Protein AF-A0A7X0BZR0-F1 (afdb_monomer_lite)

Secondary structure (DSSP, 8-state):
--HHHHHHHHHHHHHHHHHHHHHHHHTTTTS-------------------SSPPSEEEEE-TTS-EEEEESSS--HHHHHHHHHHTT--EEEEEE-TTEEEPS-SSEETT---SSHHHHHHSHHHHHEEE-SSEEEE-GGG--TTEEEEEEEEE-TTSSSSEEEEEEEEESPPPPP-EEE-GGG--

Organism: NCBI:txid1124761

Radius of gyration: 21.91 Å; chains: 1; bounding box: 50×59×58 Å

Foldseek 3Di:
DDPVVVVVVVVVVVVVVVVVVVVVVVVPVVDDDDDDDDPDPPPPDDPPDPDPDDQKDWDQDPVRKIKIFGNHPDDQVVVQVVCVVSPAREDEAEAEAQKDFDPDQAAFDVHDDDDPVVCCVDLFCVQWDDDQRIIMGRCVSADPQKYKYWYWYQDPPDSYRTDIGITIHHHGTHDGDIDGHPVNPD

Structure (mmCIF, N/CA/C/O backbone):
data_AF-A0A7X0BZR0-F1
#
_entry.id   AF-A0A7X0BZR0-F1
#
loop_
_atom_site.group_PDB
_atom_site.id
_atom_site.type_symbol
_atom_site.label_atom_id
_atom_site.label_alt_id
_atom_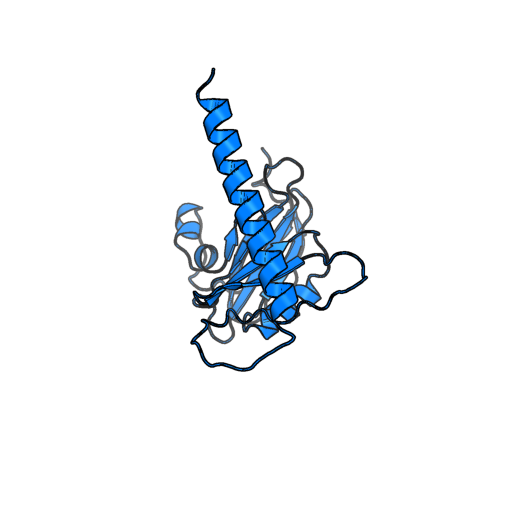site.label_comp_id
_atom_site.label_asym_id
_atom_site.label_entity_id
_atom_site.label_seq_id
_atom_site.pdbx_PDB_ins_code
_atom_site.Cartn_x
_atom_site.Cartn_y
_atom_site.Cartn_z
_atom_site.occupancy
_atom_site.B_iso_or_equiv
_atom_site.auth_seq_id
_atom_site.auth_comp_id
_atom_site.auth_asym_id
_atom_site.auth_atom_id
_atom_site.pdbx_PDB_model_num
ATOM 1 N N . MET A 1 1 ? 2.898 46.447 22.345 1.00 51.81 1 MET A N 1
ATOM 2 C CA . MET A 1 1 ? 2.583 45.016 22.548 1.00 51.81 1 MET A CA 1
ATOM 3 C C . MET A 1 1 ? 2.276 44.429 21.180 1.00 51.81 1 MET A C 1
ATOM 5 O O . MET A 1 1 ? 1.624 45.119 20.402 1.00 51.81 1 MET A O 1
ATOM 9 N N . ARG A 1 2 ? 2.859 43.277 20.823 1.00 62.50 2 ARG A N 1
ATOM 10 C CA . ARG A 1 2 ? 2.824 42.753 19.444 1.00 62.50 2 ARG A CA 1
ATOM 11 C C . ARG A 1 2 ? 1.598 41.861 19.249 1.00 62.50 2 ARG A C 1
ATOM 13 O O . ARG A 1 2 ? 1.273 41.060 20.115 1.00 62.50 2 ARG A O 1
ATOM 20 N N . PHE A 1 3 ? 0.946 42.003 18.100 1.00 62.97 3 PHE A N 1
ATOM 21 C CA . PHE A 1 3 ? -0.283 41.299 17.706 1.00 62.97 3 PHE A CA 1
ATOM 22 C C . PHE A 1 3 ? -0.192 39.764 17.859 1.00 62.97 3 PHE A C 1
ATOM 24 O O . PHE A 1 3 ? -1.168 39.091 18.177 1.00 62.97 3 PHE A O 1
ATOM 31 N N . GLU A 1 4 ? 1.015 39.216 17.719 1.00 65.06 4 GLU A N 1
ATOM 32 C CA . GLU A 1 4 ? 1.320 37.789 17.860 1.00 65.06 4 GLU A CA 1
ATOM 33 C C . GLU A 1 4 ? 1.113 37.259 19.290 1.00 65.06 4 GLU A C 1
ATOM 35 O O . GLU A 1 4 ? 0.695 36.117 19.472 1.00 65.06 4 GLU A O 1
ATOM 40 N N . GLU A 1 5 ? 1.338 38.085 20.318 1.00 60.91 5 GLU A N 1
ATOM 41 C CA . GLU A 1 5 ? 1.161 37.672 21.717 1.00 60.91 5 GLU A CA 1
ATOM 42 C C . GLU A 1 5 ? -0.323 37.542 22.088 1.00 60.91 5 GLU A C 1
ATOM 44 O O . GLU A 1 5 ? -0.685 36.662 22.870 1.00 60.91 5 GLU A O 1
ATOM 49 N N . GLN A 1 6 ? -1.195 38.357 21.481 1.00 63.97 6 GLN A N 1
ATOM 50 C CA . GLN A 1 6 ? -2.646 38.263 21.678 1.00 63.97 6 GLN A CA 1
ATOM 51 C C . GLN A 1 6 ? -3.222 37.000 21.032 1.00 63.97 6 GLN A C 1
ATOM 53 O O . GLN A 1 6 ? -4.012 36.305 21.665 1.00 63.97 6 GLN A O 1
ATOM 58 N N . LEU A 1 7 ? -2.759 36.639 19.830 1.00 70.44 7 LEU A N 1
ATOM 59 C CA . LEU A 1 7 ? -3.172 35.400 19.160 1.00 70.44 7 LEU A CA 1
ATOM 60 C C . LEU A 1 7 ? -2.750 34.151 19.946 1.00 70.44 7 LEU A C 1
ATOM 62 O O . LEU A 1 7 ? -3.516 33.195 20.067 1.00 70.44 7 LEU A O 1
ATOM 66 N N . LEU A 1 8 ? -1.545 34.167 20.522 1.00 66.31 8 LEU A N 1
ATOM 67 C CA . LEU A 1 8 ? -1.054 33.064 21.350 1.00 66.31 8 LEU A CA 1
ATOM 68 C C . LEU A 1 8 ? -1.808 32.946 22.680 1.00 66.31 8 LEU A C 1
ATOM 70 O O . LEU A 1 8 ? -2.010 31.829 23.168 1.00 66.31 8 LEU A O 1
ATOM 74 N N . MET A 1 9 ? -2.231 34.068 23.270 1.00 71.50 9 MET A N 1
ATOM 75 C CA . MET A 1 9 ? -3.059 34.059 24.476 1.00 71.50 9 MET A CA 1
ATOM 76 C C . MET A 1 9 ? -4.480 33.565 24.196 1.00 71.50 9 MET A C 1
ATOM 78 O O . MET A 1 9 ? -4.970 32.732 24.960 1.00 71.50 9 MET A O 1
ATOM 82 N N . ASP A 1 10 ? -5.108 33.978 23.095 1.00 67.38 10 ASP A N 1
ATOM 83 C CA . ASP A 1 10 ? -6.440 33.483 22.720 1.00 67.38 10 ASP A CA 1
ATOM 84 C C . ASP A 1 10 ? -6.419 31.979 22.424 1.00 67.38 10 ASP A C 1
ATOM 86 O O . ASP A 1 10 ? -7.247 31.233 22.951 1.00 67.38 10 ASP A O 1
ATOM 90 N N . LEU A 1 11 ? -5.403 31.494 21.699 1.00 69.38 11 LEU A N 1
ATOM 91 C CA . LEU A 1 11 ? -5.258 30.066 21.406 1.00 69.38 11 LEU A CA 1
ATOM 92 C C . LEU A 1 11 ? -5.048 29.231 22.681 1.00 69.38 11 LEU A C 1
ATOM 94 O O . LEU A 1 11 ? -5.647 28.164 22.840 1.00 69.38 11 LEU A O 1
ATOM 98 N N . LYS A 1 12 ? -4.219 29.710 23.621 1.00 68.88 12 LYS A N 1
ATOM 99 C CA . LYS A 1 12 ? -4.011 29.023 24.907 1.00 68.88 12 LYS A CA 1
ATOM 100 C C . LYS A 1 12 ? -5.285 28.979 25.734 1.00 68.88 12 LYS A C 1
ATOM 102 O O . LYS A 1 12 ? -5.581 27.926 26.296 1.00 68.88 12 LYS A O 1
ATOM 107 N N . THR A 1 13 ? -6.021 30.087 25.787 1.00 72.12 13 THR A N 1
ATOM 108 C CA . THR A 1 13 ? -7.288 30.187 26.523 1.00 72.12 13 THR A CA 1
ATOM 109 C C . THR A 1 13 ? -8.339 29.242 25.944 1.00 72.12 13 THR A C 1
ATOM 111 O O . THR A 1 13 ? -9.054 28.568 26.690 1.00 72.12 13 THR A O 1
ATOM 114 N N . GLU A 1 14 ? -8.389 29.101 24.618 1.00 61.25 14 GLU A N 1
ATOM 115 C CA . GLU A 1 14 ? -9.295 28.154 23.973 1.00 61.25 14 GLU A CA 1
ATOM 116 C C . GLU A 1 14 ? -8.909 26.694 24.279 1.00 61.25 14 GLU A C 1
ATOM 118 O O . GLU A 1 14 ? -9.771 25.856 24.567 1.00 61.25 14 GLU A O 1
ATOM 123 N N . MET A 1 15 ? -7.609 26.378 24.295 1.00 66.69 15 MET A N 1
ATOM 124 C CA . MET A 1 15 ? -7.117 25.036 24.623 1.00 66.69 15 MET A CA 1
ATOM 125 C C . MET A 1 15 ? -7.340 24.652 26.092 1.00 66.69 15 MET A C 1
ATOM 127 O O . MET A 1 15 ? -7.743 23.516 26.367 1.00 66.69 15 MET A O 1
ATOM 131 N N . THR A 1 16 ? -7.133 25.565 27.047 1.00 68.94 16 THR A N 1
ATOM 132 C CA . THR A 1 16 ? -7.430 25.305 28.466 1.00 68.94 16 THR A CA 1
ATOM 133 C C . THR A 1 16 ? -8.926 25.129 28.701 1.00 68.94 16 THR A C 1
ATOM 135 O O . THR A 1 16 ? -9.311 24.180 29.387 1.00 68.94 16 THR A O 1
ATOM 138 N N . ALA A 1 17 ? -9.780 25.930 28.056 1.00 63.38 17 ALA A N 1
ATOM 139 C CA . ALA A 1 17 ? -11.232 25.761 28.128 1.00 63.38 17 ALA A CA 1
ATOM 140 C C . ALA A 1 17 ? -11.694 24.398 27.573 1.00 63.38 17 ALA A C 1
ATOM 142 O O . ALA A 1 17 ? -12.528 23.723 28.187 1.00 63.38 17 ALA A O 1
ATOM 143 N N . ARG A 1 18 ? -11.121 23.939 26.448 1.00 61.72 18 ARG A N 1
ATOM 144 C CA . ARG A 1 18 ? -11.402 22.604 25.882 1.00 61.72 18 ARG A CA 1
ATOM 145 C C . ARG A 1 18 ? -10.955 21.475 26.820 1.00 61.72 18 ARG A C 1
ATOM 147 O O . ARG A 1 18 ? -11.709 20.523 27.033 1.00 61.72 18 ARG A O 1
ATOM 154 N N . ASN A 1 19 ? -9.774 21.594 27.430 1.00 64.75 19 ASN A N 1
ATOM 155 C CA . ASN A 1 19 ? -9.235 20.588 28.352 1.00 64.75 19 ASN A CA 1
ATOM 156 C C . ASN A 1 19 ? -10.047 20.497 29.660 1.00 64.75 19 ASN A C 1
ATOM 158 O O . ASN A 1 19 ? -10.340 19.408 30.158 1.00 64.75 19 ASN A O 1
ATOM 162 N N . GLU A 1 20 ? -10.493 21.634 30.196 1.00 57.75 20 GLU A N 1
ATOM 163 C CA . GLU A 1 20 ? -11.381 21.656 31.360 1.00 57.75 20 GLU A CA 1
ATOM 164 C C . GLU A 1 20 ? -12.767 21.080 31.067 1.00 57.75 20 GLU A C 1
ATOM 166 O O . GLU A 1 20 ? -13.340 20.399 31.926 1.00 57.75 20 GLU A O 1
ATOM 171 N N . ARG A 1 21 ? -13.309 21.320 29.864 1.00 56.75 21 ARG A N 1
ATOM 172 C CA . ARG A 1 21 ? -14.584 20.734 29.428 1.00 56.75 21 ARG A CA 1
ATOM 173 C C . ARG A 1 21 ? -14.475 19.211 29.333 1.00 56.75 21 ARG A C 1
ATOM 175 O O . ARG A 1 21 ? -15.354 18.524 29.843 1.00 56.75 21 ARG A O 1
ATOM 182 N N . SER A 1 22 ? -13.364 18.696 28.801 1.00 56.06 22 SER A N 1
ATOM 183 C CA . SER A 1 22 ? -13.059 17.257 28.755 1.00 56.06 22 SER A CA 1
ATOM 184 C C . SER A 1 22 ? -13.001 16.623 30.157 1.00 56.06 22 SER A C 1
ATOM 186 O O . SER A 1 22 ? -13.700 15.644 30.432 1.00 56.06 22 SER A O 1
ATOM 188 N N . ARG A 1 23 ? -12.280 17.239 31.110 1.00 56.09 23 ARG A N 1
ATOM 189 C CA . ARG A 1 23 ? -12.210 16.740 32.502 1.00 56.09 23 ARG A CA 1
ATOM 190 C C . ARG A 1 23 ? -13.546 16.788 33.242 1.00 56.09 23 ARG A C 1
ATOM 192 O O . ARG A 1 23 ? -13.821 15.912 34.060 1.00 56.09 23 ARG A O 1
ATOM 199 N N . ARG A 1 24 ? -14.378 17.805 32.987 1.00 51.66 24 ARG A N 1
ATOM 200 C CA . ARG A 1 24 ? -15.712 17.924 33.605 1.00 51.66 24 ARG A CA 1
ATOM 201 C C . ARG A 1 24 ? -16.694 16.873 33.088 1.00 51.66 24 ARG A C 1
ATOM 203 O O . ARG A 1 24 ? -17.535 16.431 33.866 1.00 51.66 24 ARG A O 1
ATOM 210 N N . VAL A 1 25 ? -16.576 16.457 31.826 1.00 54.84 25 VAL A N 1
ATOM 211 C CA . VAL A 1 25 ? -17.415 15.400 31.238 1.00 54.84 25 VAL A CA 1
ATOM 212 C C . VAL A 1 25 ? -17.041 14.029 31.811 1.00 54.84 25 VAL A C 1
ATOM 214 O O . VAL A 1 25 ? -17.928 13.312 32.264 1.00 54.84 25 VAL A O 1
ATOM 217 N N . GLY A 1 26 ? -15.747 13.707 31.939 1.00 48.41 26 GLY A N 1
ATOM 218 C CA . GLY A 1 26 ? -15.304 12.420 32.503 1.00 48.41 26 GLY A CA 1
ATOM 219 C C . GLY A 1 26 ? -15.713 12.182 33.964 1.00 48.41 26 GLY A C 1
ATOM 220 O O . GLY A 1 26 ? -15.915 11.047 34.379 1.00 48.41 26 GLY A O 1
ATOM 221 N N . ARG A 1 27 ? -15.899 13.251 34.751 1.00 49.44 27 ARG A N 1
ATOM 222 C CA . ARG A 1 27 ? -16.227 13.160 36.185 1.00 49.44 27 ARG A CA 1
ATOM 223 C C . ARG A 1 27 ? -17.734 13.155 36.485 1.00 49.44 27 ARG A C 1
ATOM 225 O O . ARG A 1 27 ? -18.118 12.906 37.623 1.00 49.44 27 ARG A O 1
ATOM 232 N N . ARG A 1 28 ? -18.584 13.443 35.490 1.00 47.34 28 ARG A N 1
ATOM 233 C CA . ARG A 1 28 ? -20.053 13.526 35.635 1.00 47.34 28 ARG A CA 1
ATOM 234 C C . ARG A 1 28 ? -20.810 12.320 35.076 1.00 47.34 28 ARG A C 1
ATOM 236 O O . ARG A 1 28 ? -21.995 12.192 35.347 1.00 47.34 28 ARG A O 1
ATOM 243 N N . LEU A 1 29 ? -20.138 11.411 34.369 1.00 49.44 29 LEU A N 1
ATOM 244 C CA . LEU A 1 29 ? -20.765 10.218 33.783 1.00 49.44 29 LEU A CA 1
ATOM 245 C C . LEU A 1 29 ? -21.038 9.077 34.787 1.00 49.44 29 LEU A C 1
ATOM 247 O O . LEU A 1 29 ? -21.536 8.032 34.388 1.00 49.44 29 LEU A O 1
ATOM 251 N N . LEU A 1 30 ? -20.770 9.272 36.085 1.00 52.94 30 LEU A N 1
ATOM 252 C CA . LEU A 1 30 ? -21.109 8.303 37.141 1.00 52.94 30 LEU A CA 1
ATOM 253 C C . LEU A 1 30 ? -22.441 8.592 37.856 1.00 52.94 30 LEU A C 1
ATOM 255 O O . LEU A 1 30 ? -22.786 7.882 38.796 1.00 52.94 30 LEU A O 1
ATOM 259 N N . ALA A 1 31 ? -23.211 9.598 37.432 1.00 48.94 31 ALA A N 1
ATOM 260 C CA . ALA A 1 31 ? -24.516 9.872 38.026 1.00 48.94 31 ALA A CA 1
ATOM 261 C C . ALA A 1 31 ? -25.527 10.394 36.995 1.00 48.94 31 ALA A C 1
ATOM 263 O O . ALA A 1 31 ? -25.404 11.515 36.511 1.00 48.94 31 ALA A O 1
ATOM 264 N N . GLY A 1 32 ? -26.575 9.604 36.749 1.00 40.88 32 GLY A N 1
ATOM 265 C CA . GLY A 1 32 ? -27.864 10.105 36.266 1.00 40.88 32 GLY A CA 1
ATOM 266 C C . GLY A 1 32 ? -28.150 9.883 34.782 1.00 40.88 32 GLY A C 1
ATOM 267 O O . GLY A 1 32 ? -27.573 10.522 33.910 1.00 40.88 32 GLY A O 1
ATOM 268 N N . ALA A 1 33 ? -29.117 9.007 34.516 1.00 54.69 33 ALA A N 1
ATOM 269 C CA . ALA A 1 33 ? -29.782 8.861 33.229 1.00 54.69 33 ALA A CA 1
ATOM 270 C C . ALA A 1 33 ? -30.523 10.150 32.822 1.00 54.69 33 ALA A C 1
ATOM 272 O O . ALA A 1 33 ? -31.269 10.693 33.632 1.00 54.69 33 ALA A O 1
ATOM 273 N N . ALA A 1 34 ? -30.381 10.586 31.565 1.00 42.22 34 ALA A N 1
ATOM 274 C CA . ALA A 1 34 ? -31.401 11.340 30.829 1.00 42.22 34 ALA A CA 1
ATOM 275 C C . ALA A 1 34 ? -31.043 11.426 29.335 1.00 42.22 34 ALA A C 1
ATOM 277 O O . ALA A 1 34 ? -29.905 11.678 28.950 1.00 42.22 34 ALA A O 1
ATOM 278 N N . VAL A 1 35 ? -32.059 11.198 28.512 1.00 56.50 35 VAL A N 1
ATOM 279 C CA . VAL A 1 35 ? -32.067 11.144 27.050 1.00 56.50 35 VAL A CA 1
ATOM 280 C C . VAL A 1 35 ? -31.638 12.478 26.428 1.00 56.50 35 VAL A C 1
ATOM 282 O O . VAL A 1 35 ? -32.271 13.502 26.666 1.00 56.50 35 VAL A O 1
ATOM 285 N N . ALA A 1 36 ? -30.619 12.454 25.567 1.00 43.25 36 ALA A N 1
ATOM 286 C CA . ALA A 1 36 ? -30.398 13.458 24.528 1.00 43.25 36 ALA A CA 1
ATOM 287 C C . ALA A 1 36 ? -29.558 12.831 23.408 1.00 43.25 36 ALA A C 1
ATOM 289 O O . ALA A 1 36 ? -28.509 12.246 23.674 1.00 43.25 36 ALA A O 1
ATOM 290 N N . GLY A 1 37 ? -30.053 12.920 22.171 1.00 49.84 37 GLY A N 1
ATOM 291 C CA . GLY A 1 37 ? -29.417 12.361 20.982 1.00 49.84 37 GLY A CA 1
ATOM 292 C C . GLY A 1 37 ? -27.965 12.809 20.862 1.00 49.84 37 GLY A C 1
ATOM 293 O O . GLY A 1 37 ? -27.674 13.979 20.626 1.00 49.84 37 GLY A O 1
ATOM 294 N N . LEU A 1 38 ? -27.059 11.857 21.033 1.00 40.91 38 LEU A N 1
ATOM 295 C CA . LEU A 1 38 ? -25.646 12.015 20.757 1.00 40.91 38 LEU A CA 1
ATOM 296 C C . LEU A 1 38 ? -25.374 11.186 19.513 1.00 40.91 38 LEU A C 1
ATOM 298 O O . LEU A 1 38 ? -25.596 9.976 19.514 1.00 40.91 38 LEU A O 1
ATOM 302 N N . ALA A 1 39 ? -24.921 11.851 18.450 1.00 51.16 39 ALA A N 1
ATOM 303 C CA . ALA A 1 39 ? -24.239 11.186 17.356 1.00 51.16 39 ALA A CA 1
ATOM 304 C C . ALA A 1 39 ? -23.087 10.391 17.978 1.00 51.16 39 ALA A C 1
ATOM 306 O O . ALA A 1 39 ? -22.073 10.954 18.398 1.00 51.16 39 ALA A O 1
ATOM 307 N N . ALA A 1 40 ? -23.306 9.090 18.135 1.00 43.12 40 ALA A N 1
ATOM 308 C CA . ALA A 1 40 ? -22.305 8.179 18.627 1.00 43.12 40 ALA A CA 1
ATOM 309 C C . ALA A 1 40 ? -21.256 8.065 17.524 1.00 43.12 40 ALA A C 1
ATOM 311 O O . ALA A 1 40 ? -21.445 7.358 16.538 1.00 43.12 40 ALA A O 1
ATOM 312 N N . VAL A 1 41 ? -20.144 8.781 17.678 1.00 51.69 41 VAL A N 1
ATOM 313 C CA . VAL A 1 41 ? -18.892 8.301 17.105 1.00 51.69 41 VAL A CA 1
ATOM 314 C C . VAL A 1 41 ? -18.666 6.977 17.817 1.00 51.69 41 VAL A C 1
ATOM 316 O O . VAL A 1 41 ? -18.390 6.965 19.018 1.00 51.69 41 VAL A O 1
ATOM 319 N N . ALA A 1 42 ? -18.915 5.866 17.129 1.00 41.03 42 ALA A N 1
ATOM 320 C CA . ALA A 1 42 ? -18.589 4.552 17.646 1.00 41.03 42 ALA A CA 1
ATOM 321 C C . ALA A 1 42 ? -17.061 4.484 17.741 1.00 41.03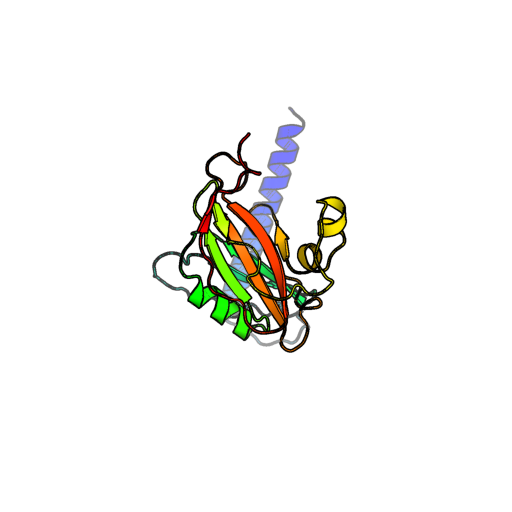 42 ALA A C 1
ATOM 323 O O . ALA A 1 42 ? -16.376 4.091 16.804 1.00 41.03 42 ALA A O 1
ATOM 324 N N . ALA A 1 43 ? -16.516 4.955 18.861 1.00 48.69 43 ALA A N 1
ATOM 325 C CA . ALA A 1 43 ? -15.148 4.684 19.246 1.00 48.69 43 ALA A CA 1
ATOM 326 C C . ALA A 1 43 ? -15.106 3.196 19.591 1.00 48.69 43 ALA A C 1
ATOM 328 O O . ALA A 1 43 ? -15.404 2.798 20.718 1.00 48.69 43 ALA A O 1
ATOM 329 N N . VAL A 1 44 ? -14.835 2.366 18.584 1.00 59.06 44 VAL A N 1
ATOM 330 C CA . VAL A 1 44 ? -14.532 0.955 18.804 1.00 59.06 44 VAL A CA 1
ATOM 331 C C . VAL A 1 44 ? -13.352 0.921 19.768 1.00 59.06 44 VAL A C 1
ATOM 333 O O . VAL A 1 44 ? -12.357 1.623 19.577 1.00 59.06 44 VAL A O 1
ATOM 336 N N . ALA A 1 45 ? -13.537 0.196 20.869 1.00 47.81 45 ALA A N 1
ATOM 337 C CA . ALA A 1 45 ? -12.616 0.140 21.987 1.00 47.81 45 ALA A CA 1
ATOM 338 C C . ALA A 1 45 ? -11.195 -0.164 21.496 1.00 47.81 45 ALA A C 1
ATOM 340 O O . ALA A 1 45 ? -10.910 -1.282 21.079 1.00 47.81 45 ALA A O 1
ATOM 341 N N . MET A 1 46 ? -10.293 0.818 21.572 1.00 47.31 46 MET A N 1
ATOM 342 C CA . MET A 1 46 ? -8.867 0.522 21.525 1.00 47.31 46 MET A CA 1
ATOM 343 C C . MET A 1 46 ? -8.538 -0.175 22.844 1.00 47.31 46 MET A C 1
ATOM 345 O O . MET A 1 46 ? -8.709 0.444 23.903 1.00 47.31 46 MET A O 1
ATOM 349 N N . PRO A 1 47 ? -8.105 -1.446 22.838 1.00 45.25 47 PRO A N 1
ATOM 350 C CA . PRO A 1 47 ? -7.619 -2.044 24.060 1.00 45.25 47 PRO A CA 1
ATOM 351 C C . PRO A 1 47 ? -6.396 -1.222 24.476 1.00 45.25 47 PRO A C 1
ATOM 353 O O . PRO A 1 47 ? -5.534 -0.903 23.656 1.00 45.25 47 PRO A O 1
ATOM 356 N N . LEU A 1 48 ? -6.335 -0.834 25.747 1.00 48.66 48 LEU A N 1
ATOM 357 C CA . LEU A 1 48 ? -5.126 -0.281 26.350 1.00 48.66 48 LEU A CA 1
ATOM 358 C C . LEU A 1 48 ? -4.087 -1.413 26.403 1.00 48.66 48 LEU A C 1
ATOM 360 O O . LEU A 1 48 ? -3.902 -2.049 27.437 1.00 48.66 48 LEU A O 1
ATOM 364 N N . LEU A 1 49 ? -3.464 -1.726 25.263 1.00 52.22 49 LEU A N 1
ATOM 365 C CA . LEU A 1 49 ? -2.371 -2.684 25.189 1.00 52.22 49 LEU A CA 1
ATOM 366 C C . LEU A 1 49 ? -1.130 -2.032 25.796 1.00 52.22 49 LEU A C 1
ATOM 368 O O . LEU A 1 49 ? -0.477 -1.197 25.176 1.00 52.22 49 LEU A O 1
ATOM 372 N N . THR A 1 50 ? -0.760 -2.471 26.996 1.00 53.47 50 THR A N 1
ATOM 373 C CA . THR A 1 50 ? 0.592 -2.323 27.555 1.00 53.47 50 THR A CA 1
ATOM 374 C C . THR A 1 50 ? 1.567 -3.271 26.840 1.00 53.47 50 THR A C 1
ATOM 376 O O . THR A 1 50 ? 2.223 -4.099 27.470 1.00 53.47 50 THR A O 1
ATOM 379 N N . GLY A 1 51 ? 1.598 -3.206 25.509 1.00 58.53 51 GLY A N 1
ATOM 380 C CA . GLY A 1 51 ? 2.478 -3.971 24.629 1.00 58.53 51 GLY A CA 1
ATOM 381 C C . GLY A 1 51 ? 3.379 -3.041 23.809 1.00 58.53 51 GLY A C 1
ATOM 382 O O . GLY A 1 51 ? 3.203 -1.822 23.864 1.00 58.53 51 GLY A O 1
ATOM 383 N N . PRO A 1 52 ? 4.357 -3.588 23.063 1.00 68.44 52 PRO A N 1
ATOM 384 C CA . PRO A 1 52 ? 5.126 -2.800 22.106 1.00 68.44 52 PRO A CA 1
ATOM 385 C C . PRO A 1 52 ? 4.183 -2.090 21.127 1.00 68.44 52 PRO A C 1
ATOM 387 O O . PRO A 1 52 ? 3.129 -2.624 20.774 1.00 68.44 52 PRO A O 1
ATOM 390 N N . GLU A 1 53 ? 4.556 -0.882 20.707 1.00 80.94 53 GLU A N 1
ATOM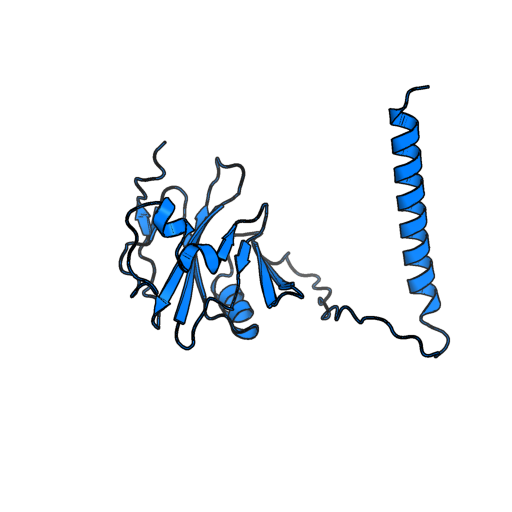 391 C CA . GLU A 1 53 ? 3.721 -0.070 19.823 1.00 80.94 53 GLU A CA 1
ATOM 392 C C . GLU A 1 53 ? 3.445 -0.830 18.505 1.00 80.94 53 GLU A C 1
ATOM 394 O O . GLU A 1 53 ? 4.360 -1.461 17.955 1.00 80.94 53 GLU A O 1
ATOM 399 N N . PRO A 1 54 ? 2.191 -0.847 18.010 1.00 88.19 54 PRO A N 1
ATOM 400 C CA . PRO A 1 54 ? 1.856 -1.587 16.798 1.00 88.19 54 PRO A CA 1
ATOM 401 C C . PRO A 1 54 ? 2.578 -1.002 15.578 1.00 88.19 54 PRO A C 1
ATOM 403 O O . PRO A 1 54 ? 2.780 0.208 15.490 1.00 88.19 54 PRO A O 1
ATOM 406 N N . ALA A 1 55 ? 2.941 -1.858 14.618 1.00 92.31 55 ALA A N 1
ATOM 407 C CA . ALA A 1 55 ? 3.646 -1.454 13.397 1.00 92.31 55 ALA A CA 1
ATOM 408 C C . ALA A 1 55 ? 2.784 -0.599 12.452 1.00 92.31 55 ALA A C 1
ATOM 410 O O . ALA A 1 55 ? 3.313 0.101 11.588 1.00 92.31 55 ALA A O 1
ATOM 411 N N . TYR A 1 56 ? 1.465 -0.625 12.631 1.00 93.44 56 TYR A N 1
ATOM 412 C CA . TYR A 1 56 ? 0.507 0.142 11.852 1.00 93.44 56 TYR A CA 1
ATOM 413 C C . TYR A 1 56 ? -0.766 0.423 12.664 1.00 93.44 56 TYR A C 1
ATOM 415 O O . TYR A 1 56 ? -0.950 -0.100 13.764 1.00 93.44 56 TYR A O 1
ATOM 423 N N . ALA A 1 57 ? -1.654 1.248 12.115 1.00 94.12 57 ALA A N 1
ATOM 424 C CA . ALA A 1 57 ? -3.020 1.426 12.594 1.00 94.12 57 ALA A CA 1
ATOM 425 C C . ALA A 1 57 ? -3.990 1.479 11.408 1.00 94.12 57 ALA A C 1
ATOM 427 O O . ALA A 1 57 ? -3.714 2.162 10.423 1.00 94.12 57 ALA A O 1
ATOM 428 N N . VAL A 1 58 ? -5.126 0.789 11.519 1.00 95.31 58 VAL A N 1
ATOM 429 C CA . VAL A 1 58 ? -6.213 0.795 10.528 1.00 95.31 58 VAL A CA 1
ATOM 430 C C . VAL A 1 58 ? -7.403 1.544 11.118 1.00 95.31 58 VAL A C 1
ATOM 432 O O . VAL A 1 58 ? -7.734 1.371 12.289 1.00 95.31 58 VAL A O 1
ATOM 435 N N . SER A 1 59 ? -8.018 2.436 10.345 1.00 94.75 59 SER A N 1
ATOM 436 C CA . SER A 1 59 ? -9.175 3.229 10.773 1.00 94.75 59 SER A CA 1
ATOM 437 C C . SER A 1 59 ? -10.181 3.366 9.638 1.00 94.75 59 SER A C 1
ATOM 439 O O . SER A 1 59 ? -9.842 3.871 8.569 1.00 94.75 59 SER A O 1
ATOM 441 N N . GLU A 1 60 ? -11.431 2.978 9.873 1.00 95.44 60 GLU A N 1
ATOM 442 C CA . GLU A 1 60 ? -12.528 3.254 8.945 1.00 95.44 60 GLU A CA 1
ATOM 443 C C . GLU A 1 60 ? -13.001 4.706 9.076 1.00 95.44 60 GLU A C 1
ATOM 445 O O . GLU A 1 60 ? -13.234 5.223 10.171 1.00 95.44 60 GLU A O 1
ATOM 450 N N . ASN A 1 61 ? -13.164 5.376 7.940 1.00 94.69 61 ASN A N 1
ATOM 451 C CA . ASN A 1 61 ? -13.676 6.735 7.866 1.00 94.69 61 ASN A CA 1
ATOM 452 C C . ASN A 1 61 ? -15.183 6.718 7.569 1.00 94.69 61 ASN A C 1
ATOM 454 O O . ASN A 1 61 ? -15.689 5.859 6.852 1.00 94.69 61 ASN A O 1
ATOM 458 N N . ALA A 1 62 ? -15.904 7.754 8.006 1.00 94.38 62 ALA A N 1
ATOM 459 C CA . ALA A 1 62 ? -17.354 7.876 7.793 1.00 94.38 62 ALA A CA 1
ATOM 460 C C . ALA A 1 62 ? -17.793 7.896 6.310 1.00 94.38 62 ALA A C 1
ATOM 462 O O . ALA A 1 62 ? -18.962 7.682 6.006 1.00 94.38 62 ALA A O 1
ATOM 463 N N . ASN A 1 63 ? -16.873 8.167 5.381 1.00 92.81 63 ASN A N 1
ATOM 464 C CA . ASN A 1 63 ? -17.121 8.140 3.937 1.00 92.81 63 ASN A CA 1
ATOM 465 C C . ASN A 1 63 ? -16.899 6.749 3.299 1.00 92.81 63 ASN A C 1
ATOM 467 O O . ASN A 1 63 ? -16.934 6.646 2.073 1.00 92.81 63 ASN A O 1
ATOM 471 N N . GLY A 1 64 ? -16.635 5.714 4.105 1.00 94.19 64 GLY A N 1
ATOM 472 C CA . GLY A 1 64 ? -16.384 4.341 3.660 1.00 94.19 64 GLY A CA 1
ATOM 473 C C . GLY A 1 64 ? -14.958 4.070 3.173 1.00 94.19 64 GLY A C 1
ATOM 474 O O . GLY A 1 64 ? -14.693 2.983 2.676 1.00 94.19 64 GLY A O 1
ATOM 475 N N . THR A 1 65 ? -14.041 5.037 3.282 1.00 97.00 65 THR A N 1
ATOM 476 C CA . THR A 1 65 ? -12.609 4.807 3.016 1.00 97.00 65 THR A CA 1
ATOM 477 C C . THR A 1 65 ? -11.899 4.301 4.266 1.00 97.00 65 THR A C 1
ATOM 479 O O . THR A 1 65 ? -12.357 4.541 5.381 1.00 97.00 65 THR A O 1
ATOM 482 N N . ILE A 1 66 ? -10.752 3.658 4.092 1.00 97.62 66 ILE A N 1
ATOM 483 C CA . ILE A 1 66 ? -9.934 3.127 5.181 1.00 97.62 66 ILE A CA 1
ATOM 484 C C . ILE A 1 66 ? -8.615 3.889 5.199 1.00 97.62 66 ILE A C 1
ATOM 486 O O . ILE A 1 66 ? -7.903 3.932 4.198 1.00 97.62 66 ILE A O 1
ATOM 490 N N . THR A 1 67 ? -8.280 4.494 6.330 1.00 96.62 67 THR A N 1
ATOM 491 C CA . THR A 1 67 ? -6.961 5.084 6.561 1.00 96.62 67 THR A CA 1
ATOM 492 C C . THR A 1 67 ? -6.059 4.040 7.198 1.00 96.62 67 THR A C 1
ATOM 494 O O . THR A 1 67 ? -6.417 3.457 8.220 1.00 96.62 67 THR A O 1
ATOM 497 N N . VAL A 1 68 ? -4.869 3.855 6.635 1.00 95.69 68 VAL A N 1
ATOM 498 C CA . VAL A 1 68 ? -3.818 3.029 7.227 1.00 95.69 68 VAL A CA 1
ATOM 499 C C . VAL A 1 68 ? -2.603 3.900 7.516 1.00 95.69 68 VAL A C 1
ATOM 501 O O . VAL A 1 68 ? -2.023 4.507 6.616 1.00 95.69 68 VAL A O 1
ATOM 504 N N . GLU A 1 69 ? -2.217 3.986 8.783 1.00 94.00 69 GLU A N 1
ATOM 505 C CA . GLU A 1 69 ? -0.981 4.631 9.222 1.00 94.00 69 GLU A CA 1
ATOM 506 C C . GLU A 1 69 ? 0.100 3.566 9.388 1.00 94.00 69 GLU A C 1
ATOM 508 O O . GLU A 1 69 ? -0.036 2.681 10.228 1.00 94.00 69 GLU A O 1
ATOM 513 N N . LEU A 1 70 ? 1.173 3.650 8.600 1.00 90.62 70 LEU A N 1
ATOM 514 C CA . LEU A 1 70 ? 2.292 2.713 8.667 1.00 90.62 70 LEU A CA 1
ATOM 515 C C . LEU A 1 70 ? 3.426 3.327 9.494 1.00 90.62 70 LEU A C 1
ATOM 517 O O . LEU A 1 70 ? 4.011 4.343 9.111 1.00 90.62 70 LEU A O 1
ATOM 521 N N . LYS A 1 71 ? 3.740 2.714 10.637 1.00 89.88 71 LYS A N 1
ATOM 522 C CA . LYS A 1 71 ? 4.795 3.173 11.554 1.00 89.88 71 LYS A CA 1
ATOM 523 C C . LYS A 1 71 ? 6.111 2.444 11.304 1.00 89.88 71 LYS A C 1
ATOM 525 O O . LYS A 1 71 ? 7.171 3.076 11.311 1.00 89.88 71 LYS A O 1
ATOM 530 N N . GLU A 1 72 ? 6.026 1.140 11.051 1.00 90.00 72 GLU A N 1
ATOM 531 C CA . GLU A 1 72 ? 7.151 0.243 10.794 1.00 90.00 72 GLU A CA 1
ATOM 532 C C . GLU A 1 72 ? 6.816 -0.724 9.648 1.00 90.00 72 GLU A C 1
ATOM 534 O O . GLU A 1 72 ? 5.686 -1.185 9.524 1.00 90.00 72 GLU A O 1
ATOM 539 N N . PHE A 1 73 ? 7.809 -1.068 8.823 1.00 91.44 73 PHE A N 1
ATOM 540 C CA . PHE A 1 73 ? 7.665 -1.983 7.680 1.00 91.44 73 PHE A CA 1
ATOM 541 C C . PHE A 1 73 ? 7.744 -3.454 8.115 1.00 91.44 73 PHE A C 1
ATOM 543 O O . PHE A 1 73 ? 8.645 -4.194 7.717 1.00 91.44 73 PHE A O 1
ATOM 550 N N . ARG A 1 74 ? 6.833 -3.873 8.994 1.00 93.44 74 ARG A N 1
ATOM 551 C CA . ARG A 1 74 ? 6.695 -5.261 9.461 1.00 93.44 74 ARG A CA 1
ATOM 552 C C . ARG A 1 74 ? 5.224 -5.620 9.652 1.00 93.44 74 ARG A C 1
ATOM 554 O O . ARG A 1 74 ? 4.357 -4.766 9.499 1.00 93.44 74 ARG A O 1
ATOM 561 N N . ASP A 1 75 ? 4.961 -6.880 9.994 1.00 94.44 75 ASP A N 1
ATOM 562 C CA . ASP A 1 75 ? 3.609 -7.389 10.258 1.00 94.44 75 ASP A CA 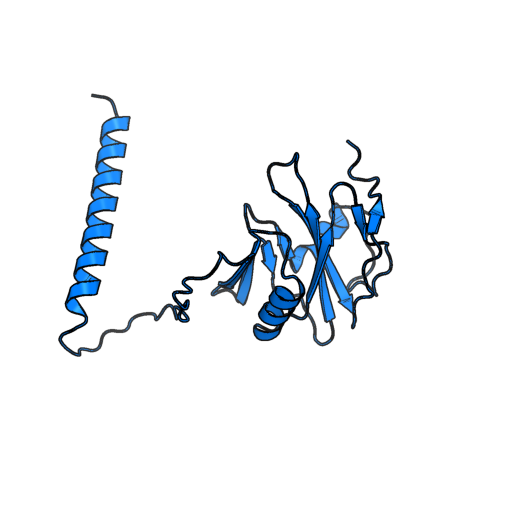1
ATOM 563 C C . ASP A 1 75 ? 2.654 -7.263 9.040 1.00 94.44 75 ASP A C 1
ATOM 565 O O . ASP A 1 75 ? 1.475 -6.965 9.212 1.00 94.44 75 ASP A O 1
ATOM 569 N N . ALA A 1 76 ? 3.155 -7.497 7.815 1.00 96.38 76 ALA A N 1
ATOM 570 C CA . ALA A 1 76 ? 2.356 -7.450 6.579 1.00 96.38 76 ALA A CA 1
ATOM 571 C C . ALA A 1 76 ? 1.132 -8.381 6.644 1.00 96.38 76 ALA A C 1
ATOM 573 O O . ALA A 1 76 ? 0.013 -7.903 6.500 1.00 96.38 76 ALA A O 1
ATOM 574 N N . ASP A 1 77 ? 1.329 -9.656 6.999 1.00 96.50 77 ASP A N 1
ATOM 575 C CA . ASP A 1 77 ? 0.252 -10.653 7.114 1.00 96.50 77 ASP A CA 1
ATOM 576 C C . ASP A 1 77 ? -0.870 -10.220 8.075 1.00 96.50 77 ASP A C 1
ATOM 578 O O . ASP A 1 77 ? -2.047 -10.507 7.856 1.00 96.50 77 ASP A O 1
ATOM 582 N N . LYS A 1 78 ? -0.519 -9.517 9.162 1.00 96.25 78 LYS A N 1
ATOM 583 C CA . LYS A 1 78 ? -1.517 -9.009 10.113 1.00 96.25 78 LYS A CA 1
ATOM 584 C C . LYS A 1 78 ? -2.295 -7.842 9.518 1.00 96.25 78 LYS A C 1
ATOM 586 O O . LYS A 1 78 ? -3.510 -7.799 9.665 1.00 96.25 78 LYS A O 1
ATOM 591 N N . LEU A 1 79 ? -1.615 -6.930 8.823 1.00 96.88 79 LEU A N 1
ATOM 592 C CA . LEU A 1 79 ? -2.278 -5.815 8.153 1.00 96.88 79 LEU A CA 1
ATOM 593 C C . LEU A 1 79 ? -3.197 -6.311 7.028 1.00 96.88 79 LEU A C 1
ATOM 595 O O . LEU A 1 79 ? -4.299 -5.795 6.879 1.00 96.88 79 LEU A O 1
ATOM 599 N N . GLU A 1 80 ? -2.787 -7.331 6.274 1.00 98.06 80 GLU A N 1
ATOM 600 C CA . GLU A 1 80 ? -3.646 -7.992 5.286 1.00 98.06 80 GLU A CA 1
ATOM 601 C C . GLU A 1 80 ? -4.904 -8.578 5.930 1.00 98.06 80 GLU A C 1
ATOM 603 O O . GLU A 1 80 ? -6.007 -8.384 5.417 1.00 98.06 80 GLU A O 1
ATOM 608 N N . GLN A 1 81 ? -4.759 -9.257 7.072 1.00 97.69 81 GLN A N 1
ATOM 609 C CA . GLN A 1 81 ? -5.894 -9.812 7.805 1.00 97.69 81 GLN A CA 1
ATOM 610 C C . GLN A 1 81 ? -6.828 -8.713 8.334 1.00 97.69 81 GLN A C 1
ATOM 612 O O . GLN A 1 81 ? -8.038 -8.810 8.139 1.00 97.69 81 GLN A O 1
ATOM 617 N N . ASP A 1 82 ? -6.286 -7.647 8.924 1.00 97.12 82 ASP A N 1
ATOM 618 C CA . ASP A 1 82 ? -7.083 -6.524 9.430 1.00 97.12 82 ASP A CA 1
ATOM 619 C C . ASP A 1 82 ? -7.827 -5.803 8.292 1.00 97.12 82 ASP A C 1
ATOM 621 O O . ASP A 1 82 ? -8.983 -5.411 8.449 1.00 97.12 82 ASP A O 1
ATOM 625 N N . LEU A 1 83 ? -7.199 -5.656 7.118 1.00 97.38 83 LEU A N 1
ATOM 626 C CA . LEU A 1 83 ? -7.852 -5.117 5.921 1.00 97.38 83 LEU A CA 1
ATOM 627 C C . LEU A 1 83 ? -8.956 -6.042 5.401 1.00 97.38 83 LEU A C 1
ATOM 629 O O . LEU A 1 83 ? -10.017 -5.571 4.983 1.00 97.38 83 LEU A O 1
ATOM 633 N N . LYS A 1 84 ? -8.738 -7.356 5.460 1.00 96.62 84 LYS A N 1
ATOM 634 C CA . LYS A 1 84 ? -9.729 -8.354 5.059 1.00 96.62 84 LYS A CA 1
ATOM 635 C C . LYS A 1 84 ? -10.955 -8.337 5.966 1.00 96.62 84 LYS A C 1
ATOM 637 O O . LYS A 1 84 ? -12.071 -8.460 5.459 1.00 96.62 84 LYS A O 1
ATOM 642 N N . ASP A 1 85 ? -10.764 -8.130 7.266 1.00 95.75 85 ASP A N 1
ATOM 643 C CA . ASP A 1 85 ? -11.849 -8.034 8.248 1.00 95.75 85 ASP A CA 1
ATOM 644 C C . ASP A 1 85 ? -12.755 -6.816 7.993 1.00 95.75 85 ASP A C 1
ATOM 646 O O . ASP A 1 85 ? -13.957 -6.874 8.255 1.00 95.75 85 ASP A O 1
ATOM 650 N N . VAL A 1 86 ? -12.212 -5.757 7.382 1.00 94.12 86 VAL A N 1
ATOM 651 C CA . VAL A 1 86 ? -12.967 -4.577 6.914 1.00 94.12 86 VAL A CA 1
ATOM 652 C C . VAL A 1 86 ? -13.340 -4.645 5.423 1.00 94.12 86 VAL A C 1
ATOM 654 O O . VAL A 1 86 ? -13.751 -3.654 4.818 1.00 94.12 86 VAL A O 1
ATOM 657 N N . GLY A 1 87 ? -13.236 -5.830 4.813 1.00 93.44 87 GLY A N 1
ATOM 658 C CA . GLY A 1 87 ? -13.757 -6.121 3.475 1.00 93.44 87 GLY A CA 1
ATOM 659 C C . GLY A 1 87 ? -12.815 -5.822 2.306 1.00 93.44 87 GLY A C 1
ATOM 660 O O . GLY A 1 87 ? -13.263 -5.847 1.159 1.00 93.44 87 GLY A O 1
ATOM 661 N N . VAL A 1 88 ? -11.529 -5.568 2.554 1.00 96.94 88 VAL A N 1
ATOM 662 C CA . VAL A 1 88 ? -10.517 -5.353 1.510 1.00 96.94 88 VAL A CA 1
ATOM 663 C C . VAL A 1 88 ? -9.571 -6.545 1.442 1.00 96.94 88 VAL A C 1
ATOM 665 O O . VAL A 1 88 ? -8.790 -6.785 2.355 1.00 96.94 88 VAL A O 1
ATOM 668 N N . ASN A 1 89 ? -9.584 -7.270 0.323 1.00 97.69 89 ASN A N 1
ATOM 669 C CA . ASN A 1 89 ? -8.555 -8.271 0.061 1.00 97.69 89 ASN A CA 1
ATOM 670 C C . ASN A 1 89 ? -7.285 -7.567 -0.433 1.00 97.69 89 ASN A C 1
ATOM 672 O O . ASN A 1 89 ? -7.310 -6.945 -1.498 1.00 97.69 89 ASN A O 1
ATOM 676 N N . ALA A 1 90 ? -6.198 -7.649 0.330 1.00 98.00 90 ALA A N 1
ATOM 677 C CA . ALA A 1 90 ? -4.939 -6.984 0.017 1.00 98.00 90 ALA A CA 1
ATOM 678 C C . ALA A 1 90 ? -3.759 -7.966 0.017 1.00 98.00 90 ALA A C 1
ATOM 680 O O . ALA A 1 90 ? -3.783 -8.952 0.746 1.00 98.00 90 ALA A O 1
ATOM 681 N N . ASP A 1 91 ? -2.751 -7.665 -0.799 1.00 98.31 91 ASP A N 1
ATOM 682 C CA . ASP A 1 91 ? -1.404 -8.250 -0.762 1.00 98.31 91 ASP A CA 1
ATOM 683 C C . ASP A 1 91 ? -0.436 -7.116 -0.423 1.00 98.31 91 ASP A C 1
ATOM 685 O O . ASP A 1 91 ? -0.430 -6.086 -1.100 1.00 98.31 91 ASP A O 1
ATOM 689 N N . ILE A 1 92 ? 0.335 -7.260 0.647 1.00 97.81 92 ILE A N 1
ATOM 690 C CA . ILE A 1 92 ? 1.185 -6.209 1.192 1.00 97.81 92 ILE A CA 1
ATOM 691 C C . ILE A 1 92 ? 2.628 -6.650 1.107 1.00 97.81 92 ILE A C 1
ATOM 693 O O . ILE A 1 92 ? 3.072 -7.595 1.753 1.00 97.81 92 ILE A O 1
ATOM 697 N N . THR A 1 93 ? 3.401 -5.895 0.338 1.00 97.81 93 THR A N 1
ATOM 698 C CA . THR A 1 93 ? 4.826 -6.143 0.182 1.00 97.81 93 THR A CA 1
ATOM 699 C C . THR A 1 93 ? 5.625 -4.946 0.677 1.00 97.81 93 THR A C 1
ATOM 701 O O . THR A 1 93 ? 5.430 -3.818 0.225 1.00 97.81 93 THR A O 1
ATOM 704 N N . TYR A 1 94 ? 6.574 -5.192 1.579 1.00 96.31 94 TYR A N 1
ATOM 705 C CA . TYR A 1 94 ? 7.561 -4.198 1.995 1.00 96.31 94 TYR A CA 1
ATOM 706 C C . TYR A 1 94 ? 8.884 -4.432 1.268 1.00 96.31 94 TYR A C 1
ATOM 708 O O . TYR A 1 94 ? 9.444 -5.528 1.299 1.00 96.31 94 TYR A O 1
ATOM 716 N N . LEU A 1 95 ? 9.386 -3.389 0.615 1.00 95.81 95 LEU A N 1
ATOM 717 C CA . LEU A 1 95 ? 10.542 -3.430 -0.268 1.00 95.81 95 LEU A CA 1
ATOM 718 C C . LEU A 1 95 ? 11.663 -2.535 0.248 1.00 95.81 95 LEU A C 1
ATOM 720 O O . LEU A 1 95 ? 11.442 -1.463 0.817 1.00 95.81 95 LEU A O 1
ATOM 724 N N . LYS A 1 96 ? 12.899 -2.973 0.002 1.00 94.50 96 LYS A N 1
ATOM 725 C CA . LYS A 1 96 ? 14.091 -2.181 0.306 1.00 94.50 96 LYS A CA 1
ATOM 726 C C . LYS A 1 96 ? 14.248 -1.025 -0.682 1.00 94.50 96 LYS A C 1
ATOM 728 O O . LYS A 1 96 ? 13.708 -1.096 -1.787 1.00 94.50 96 LYS A O 1
ATOM 733 N N . PRO A 1 97 ? 15.001 0.029 -0.319 1.00 91.69 97 PRO A N 1
ATOM 734 C CA . PRO A 1 97 ? 15.209 1.161 -1.214 1.00 91.69 97 PRO A CA 1
ATOM 735 C C . PRO A 1 97 ? 15.738 0.713 -2.583 1.00 91.69 97 PRO A C 1
ATOM 737 O O . PRO A 1 97 ? 16.550 -0.211 -2.656 1.00 91.69 97 PRO A O 1
ATOM 740 N N . TYR A 1 98 ? 15.308 1.395 -3.649 1.00 90.19 98 TYR A N 1
ATOM 741 C CA . TYR A 1 98 ? 15.718 1.131 -5.040 1.00 90.19 98 TYR A CA 1
ATOM 742 C C . TYR A 1 98 ? 15.339 -0.265 -5.567 1.00 90.19 98 TYR A C 1
ATOM 744 O O . TYR A 1 98 ? 16.009 -0.807 -6.455 1.00 90.19 98 TYR A O 1
ATOM 752 N N . THR A 1 99 ? 14.279 -0.858 -5.013 1.00 94.56 99 THR A N 1
ATOM 753 C CA . THR A 1 99 ? 13.712 -2.119 -5.497 1.00 94.56 99 THR A CA 1
ATOM 754 C C . THR A 1 99 ? 12.224 -1.983 -5.788 1.00 94.56 99 THR A C 1
ATOM 756 O O . THR A 1 99 ? 11.520 -1.196 -5.147 1.00 94.56 99 THR A O 1
ATOM 759 N N . LYS A 1 100 ? 11.766 -2.774 -6.757 1.00 94.19 100 LYS A N 1
ATOM 760 C CA . LYS A 1 100 ? 10.358 -3.000 -7.088 1.00 94.19 100 LYS A CA 1
ATOM 761 C C . LYS A 1 100 ? 10.096 -4.499 -7.170 1.00 94.19 100 LYS A C 1
ATOM 763 O O . LYS A 1 100 ? 11.043 -5.279 -7.301 1.00 94.19 100 LYS A O 1
ATOM 768 N N . CYS A 1 101 ? 8.841 -4.924 -7.133 1.00 95.75 101 CYS A N 1
ATOM 769 C CA . CYS A 1 101 ? 8.543 -6.296 -7.515 1.00 95.75 101 CYS A CA 1
ATOM 770 C C . CYS A 1 101 ? 8.677 -6.477 -9.030 1.00 95.75 101 CYS A C 1
ATOM 772 O O . CYS A 1 101 ? 8.415 -5.562 -9.810 1.00 95.75 101 CYS A O 1
ATOM 774 N N . GLN A 1 102 ? 9.098 -7.668 -9.453 1.00 94.69 102 GLN A N 1
ATOM 775 C CA . GLN A 1 102 ? 9.072 -8.051 -10.858 1.00 94.69 102 GLN A CA 1
ATOM 776 C C . GLN A 1 102 ? 7.646 -7.929 -11.414 1.00 94.69 102 GLN A C 1
ATOM 778 O O . GLN A 1 102 ? 6.683 -8.351 -10.770 1.00 94.69 102 GLN A O 1
ATOM 783 N N . ASP A 1 103 ? 7.530 -7.377 -12.621 1.00 91.31 103 ASP A N 1
ATOM 784 C CA . ASP A 1 103 ? 6.248 -7.182 -13.297 1.00 91.31 103 ASP A CA 1
ATOM 785 C C . ASP A 1 103 ? 5.543 -8.533 -13.569 1.00 91.31 103 ASP A C 1
ATOM 787 O O . ASP A 1 103 ? 6.155 -9.606 -13.556 1.00 91.31 103 ASP A O 1
ATOM 791 N N . GLY A 1 104 ? 4.230 -8.503 -13.821 1.00 92.31 104 GLY A N 1
ATOM 792 C CA . GLY A 1 104 ? 3.452 -9.718 -14.108 1.00 92.31 104 GLY A CA 1
ATOM 793 C C . GLY A 1 104 ? 3.002 -10.507 -12.869 1.00 92.31 104 GLY A C 1
ATOM 794 O O . GLY A 1 104 ? 2.754 -11.722 -12.954 1.00 92.31 104 GLY A O 1
ATOM 795 N N . ARG A 1 105 ? 2.851 -9.820 -11.724 1.00 94.88 105 ARG A N 1
ATOM 796 C CA . ARG A 1 105 ? 2.286 -10.385 -10.482 1.00 94.88 105 ARG A CA 1
ATOM 797 C C . ARG A 1 105 ? 0.809 -10.774 -10.589 1.00 94.88 105 ARG A C 1
ATOM 799 O O . ARG A 1 105 ? 0.315 -11.499 -9.734 1.00 94.88 105 ARG A O 1
ATOM 806 N N . GLY A 1 106 ? 0.114 -10.350 -11.638 1.00 95.56 106 GLY A N 1
ATOM 807 C CA . GLY A 1 106 ? -1.272 -10.712 -11.912 1.00 95.56 106 GLY A CA 1
ATOM 808 C C . GLY A 1 106 ? -1.829 -9.922 -13.092 1.00 95.56 106 GLY A C 1
ATOM 809 O O . GLY A 1 106 ? -1.106 -9.148 -13.717 1.00 95.56 106 GLY A O 1
ATOM 810 N N . THR A 1 107 ? -3.106 -10.130 -13.402 1.00 96.94 107 THR A N 1
ATOM 811 C CA . THR A 1 107 ? -3.810 -9.362 -14.437 1.00 96.94 107 THR A CA 1
ATOM 812 C C . THR A 1 107 ? -4.336 -8.063 -13.834 1.00 96.94 107 THR A C 1
ATOM 814 O O . THR A 1 107 ? -5.142 -8.105 -12.906 1.00 96.94 107 THR A O 1
ATOM 817 N N . LEU A 1 108 ? -3.881 -6.918 -14.349 1.00 96.31 108 LEU A N 1
ATOM 818 C CA . LEU A 1 108 ? -4.304 -5.598 -13.878 1.00 96.31 108 LEU A CA 1
ATOM 819 C C . LEU A 1 108 ? -5.751 -5.297 -14.280 1.00 96.31 108 LEU A C 1
ATOM 821 O O . LEU A 1 108 ? -6.137 -5.419 -15.445 1.00 96.31 108 LEU A O 1
ATOM 825 N N . VAL A 1 109 ? -6.548 -4.853 -13.310 1.00 96.44 109 VAL A N 1
ATOM 826 C CA . VAL A 1 109 ? -7.908 -4.369 -13.558 1.00 96.44 109 VAL A CA 1
ATOM 827 C C . VAL A 1 109 ? -7.837 -3.045 -14.308 1.00 96.44 109 VAL A C 1
ATOM 829 O O . VAL A 1 109 ? -7.258 -2.084 -13.818 1.00 96.44 109 VAL A O 1
ATOM 832 N N . GLY A 1 110 ? -8.474 -2.969 -15.476 1.00 92.94 110 GLY A N 1
ATOM 833 C CA . GLY A 1 110 ? -8.426 -1.773 -16.324 1.00 92.94 110 GLY A CA 1
ATOM 834 C C . GLY A 1 110 ? -7.253 -1.736 -17.309 1.00 92.94 110 GLY A C 1
ATOM 835 O O . GLY A 1 110 ? -7.194 -0.801 -18.102 1.00 92.94 110 GLY A O 1
ATOM 836 N N . GLY A 1 111 ? -6.403 -2.768 -17.324 1.00 90.94 111 GLY A N 1
ATOM 837 C CA . GLY A 1 111 ? -5.299 -2.912 -18.274 1.00 90.94 111 GLY A CA 1
ATOM 838 C C . GLY A 1 111 ? -3.975 -2.325 -17.787 1.00 90.94 111 GLY A C 1
ATOM 839 O O . GLY A 1 111 ? -3.865 -1.815 -16.674 1.00 90.94 111 GLY A O 1
ATOM 840 N N . GLU A 1 112 ? -2.954 -2.454 -18.631 1.00 89.38 112 GLU A N 1
ATOM 841 C CA . GLU A 1 112 ? -1.642 -1.846 -18.405 1.00 89.38 112 GLU A CA 1
ATOM 842 C C . GLU A 1 112 ? -1.689 -0.330 -18.655 1.00 89.38 112 GLU A C 1
ATOM 844 O O . GLU A 1 112 ? -2.610 0.190 -19.288 1.00 89.38 112 GLU A O 1
ATOM 849 N N . TYR A 1 113 ? -0.697 0.378 -18.125 1.00 89.25 113 TYR A N 1
ATOM 850 C CA . TYR A 1 113 ? -0.506 1.812 -18.306 1.00 89.25 113 TYR A CA 1
ATOM 851 C C . TYR A 1 113 ? 0.967 2.067 -18.624 1.00 89.25 113 TYR A C 1
ATOM 853 O O . TYR A 1 113 ? 1.846 1.487 -17.985 1.00 89.25 113 TYR A O 1
ATOM 861 N N . ASP A 1 114 ? 1.236 2.958 -19.574 1.00 87.00 114 ASP A N 1
ATOM 862 C CA . ASP A 1 114 ? 2.597 3.240 -20.042 1.00 87.00 114 ASP A CA 1
ATOM 863 C C . ASP A 1 114 ? 3.136 4.549 -19.455 1.00 87.00 114 ASP A C 1
ATOM 865 O O . ASP A 1 114 ? 4.347 4.779 -19.404 1.00 87.00 114 ASP A O 1
ATOM 869 N N . THR A 1 115 ? 2.237 5.422 -18.987 1.00 88.06 115 THR A N 1
ATOM 870 C CA . THR A 1 115 ? 2.584 6.761 -18.501 1.00 88.06 115 THR A CA 1
ATOM 871 C C . THR A 1 115 ? 2.086 7.041 -17.076 1.00 88.06 115 THR A C 1
ATOM 873 O O . THR A 1 115 ? 1.058 6.510 -16.637 1.00 88.06 115 THR A O 1
ATOM 876 N N . PRO A 1 116 ? 2.761 7.937 -16.327 1.00 87.12 116 PRO A N 1
ATOM 877 C CA . PRO A 1 116 ? 2.277 8.396 -15.024 1.00 87.12 116 PRO A CA 1
ATOM 878 C C . PRO A 1 116 ? 0.890 9.055 -15.079 1.00 87.12 116 PRO A C 1
ATOM 880 O O . PRO A 1 116 ? 0.128 8.991 -14.112 1.00 87.12 116 PRO A O 1
ATOM 883 N N . GLU A 1 117 ? 0.563 9.730 -16.183 1.00 91.25 117 GLU A N 1
ATOM 884 C CA . GLU A 1 117 ? -0.741 10.343 -16.433 1.00 91.25 117 GLU A CA 1
ATOM 885 C C . GLU A 1 117 ? -1.854 9.298 -16.518 1.00 91.25 117 GLU A C 1
ATOM 887 O O . GLU A 1 117 ? -2.877 9.452 -15.846 1.00 91.25 117 GLU A O 1
ATOM 892 N N . GLU A 1 118 ? -1.641 8.232 -17.290 1.00 92.06 118 GLU A N 1
ATOM 893 C CA . GLU A 1 118 ? -2.582 7.114 -17.405 1.00 92.06 118 GLU A CA 1
ATOM 894 C C . GLU A 1 118 ? -2.767 6.419 -16.058 1.00 92.06 118 GLU A C 1
ATOM 896 O O . GLU A 1 118 ? -3.900 6.201 -15.618 1.00 92.06 118 GLU A O 1
ATOM 901 N N . TRP A 1 119 ? -1.670 6.176 -15.332 1.00 90.06 119 TRP A N 1
ATOM 902 C CA . TRP A 1 119 ? -1.743 5.599 -13.993 1.00 90.06 119 TRP A CA 1
ATOM 903 C C . TRP A 1 119 ? -2.587 6.455 -13.041 1.00 90.06 119 TRP A C 1
ATOM 905 O O . TRP A 1 119 ? -3.470 5.930 -12.360 1.00 90.06 119 TRP A O 1
ATOM 915 N N . ARG A 1 120 ? -2.403 7.782 -13.034 1.00 90.56 120 ARG A N 1
ATOM 916 C CA . ARG A 1 120 ? -3.194 8.706 -12.196 1.00 90.56 120 ARG A CA 1
ATOM 917 C C . ARG A 1 120 ? -4.692 8.686 -12.505 1.00 90.56 120 ARG A C 1
ATOM 919 O O . ARG A 1 120 ? -5.501 9.010 -11.635 1.00 90.56 120 ARG A O 1
ATOM 926 N N . GLN A 1 121 ? -5.077 8.332 -13.728 1.00 92.44 121 GLN A N 1
ATOM 927 C CA . GLN A 1 121 ? -6.479 8.225 -14.141 1.00 92.44 121 GLN A CA 1
ATOM 928 C C . GLN A 1 121 ? -7.066 6.821 -13.914 1.00 92.44 121 GLN A C 1
ATOM 930 O O . GLN A 1 121 ? -8.295 6.665 -13.869 1.00 92.44 121 GLN A O 1
ATOM 935 N N . SER A 1 122 ? -6.205 5.820 -13.725 1.00 94.44 122 SER A N 1
ATOM 936 C CA . SER A 1 122 ? -6.564 4.413 -13.558 1.00 94.44 122 SER A CA 1
ATOM 937 C C . SER A 1 122 ? -7.231 4.096 -12.210 1.00 94.44 122 SER A C 1
ATOM 939 O O . SER A 1 122 ? -7.279 4.909 -11.281 1.00 94.44 122 SER A O 1
ATOM 941 N N . VAL A 1 123 ? -7.745 2.869 -12.090 1.00 96.31 123 VAL A N 1
ATOM 942 C CA . VAL A 1 123 ? -8.255 2.324 -10.822 1.00 96.31 123 VAL A CA 1
ATOM 943 C C . VAL A 1 123 ?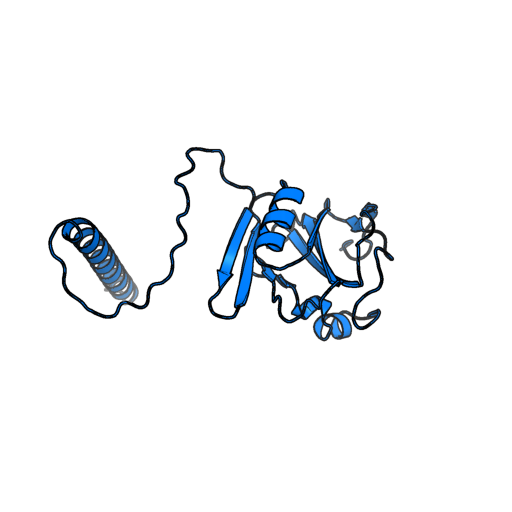 -7.141 2.156 -9.778 1.00 96.31 123 VAL A C 1
ATOM 945 O O . VAL A 1 123 ? -7.392 2.329 -8.588 1.00 96.31 123 VAL A O 1
ATOM 948 N N . HIS A 1 124 ? -5.905 1.908 -10.222 1.00 95.69 124 HIS A N 1
ATOM 949 C CA . HIS A 1 124 ? -4.730 1.670 -9.382 1.00 95.69 124 HIS A CA 1
ATOM 950 C C . HIS A 1 124 ? -4.395 2.878 -8.496 1.00 95.69 124 HIS A C 1
ATOM 952 O O . HIS A 1 124 ? -4.139 2.727 -7.306 1.00 95.69 124 HIS A O 1
ATOM 958 N N . TYR A 1 125 ? -4.497 4.095 -9.039 1.00 94.31 125 TYR A N 1
ATOM 959 C CA . TYR A 1 125 ? -4.340 5.315 -8.244 1.00 94.31 125 TYR A CA 1
ATOM 960 C C . TYR A 1 125 ? -5.566 5.615 -7.372 1.00 94.31 125 TYR A C 1
ATOM 962 O O . TYR A 1 125 ? -5.451 6.157 -6.275 1.00 94.31 125 TYR A O 1
ATOM 970 N N . LYS A 1 126 ? -6.772 5.293 -7.853 1.00 95.38 126 LYS A N 1
ATOM 971 C CA . LYS A 1 126 ? -8.023 5.608 -7.145 1.00 95.38 126 LYS A CA 1
ATOM 972 C C . LYS A 1 126 ? -8.232 4.741 -5.905 1.00 95.38 126 LYS A C 1
ATOM 974 O O . LYS A 1 126 ? -8.742 5.258 -4.908 1.00 95.38 126 LYS A O 1
ATOM 979 N N . VAL A 1 127 ? -7.827 3.468 -5.965 1.00 97.50 127 VAL A N 1
ATOM 980 C CA . VAL A 1 127 ? -8.016 2.494 -4.883 1.00 97.50 127 VAL A CA 1
ATOM 981 C C . VAL A 1 127 ? -7.168 2.804 -3.660 1.00 97.50 127 VAL A C 1
ATOM 983 O O . VAL A 1 127 ? -7.661 2.625 -2.556 1.00 97.50 127 VAL A O 1
ATOM 986 N N . ALA A 1 128 ? -5.931 3.282 -3.818 1.00 96.75 128 ALA A N 1
ATOM 987 C CA . ALA A 1 128 ? -5.057 3.582 -2.693 1.00 96.75 128 ALA A CA 1
ATOM 988 C C . ALA A 1 128 ? -4.203 4.816 -2.982 1.00 96.75 128 ALA A C 1
ATOM 990 O O . ALA A 1 128 ? -3.451 4.865 -3.953 1.00 96.75 128 ALA A O 1
ATOM 991 N N . ARG A 1 129 ? -4.330 5.830 -2.122 1.00 92.56 129 ARG A N 1
ATOM 992 C CA . ARG A 1 129 ? -3.689 7.137 -2.303 1.00 92.56 129 ARG A CA 1
ATOM 993 C C . ARG A 1 129 ? -2.753 7.455 -1.142 1.00 92.56 129 ARG A C 1
ATOM 995 O O . ARG A 1 129 ? -3.161 7.286 0.010 1.00 92.56 129 ARG A O 1
ATOM 1002 N N . PRO A 1 130 ? -1.534 7.953 -1.413 1.00 88.69 130 PRO A N 1
ATOM 1003 C CA . PRO A 1 130 ? -0.620 8.359 -0.358 1.00 88.69 130 PRO A CA 1
ATOM 1004 C C . PRO A 1 130 ? -1.149 9.599 0.376 1.00 88.69 130 PRO A C 1
ATOM 1006 O O . PRO A 1 130 ? -1.705 10.519 -0.225 1.00 88.69 130 PRO A O 1
ATOM 1009 N N . GLY A 1 131 ? -0.944 9.621 1.687 1.00 83.81 131 GLY A N 1
ATOM 1010 C CA . GLY A 1 131 ? -1.121 10.763 2.576 1.00 83.81 131 GLY A CA 1
ATOM 1011 C C . GLY A 1 131 ? 0.182 11.076 3.328 1.00 83.81 131 GLY A C 1
ATOM 1012 O O . GLY A 1 131 ? 1.178 10.375 3.170 1.00 83.81 131 GLY A O 1
ATOM 1013 N N . PRO A 1 132 ? 0.217 12.126 4.169 1.00 75.62 132 PRO A N 1
ATOM 1014 C CA . PRO A 1 132 ? 1.471 12.603 4.759 1.00 75.62 132 PRO A CA 1
ATOM 1015 C C . PRO A 1 132 ? 2.199 11.606 5.676 1.00 75.62 132 PRO A C 1
ATOM 1017 O O . PRO A 1 132 ? 3.423 11.628 5.767 1.00 75.62 132 PRO A O 1
ATOM 1020 N N . LYS A 1 133 ? 1.448 10.765 6.395 1.00 79.38 133 LYS A N 1
ATOM 1021 C CA . LYS A 1 133 ? 1.963 9.698 7.279 1.00 79.38 133 LYS A CA 1
ATOM 1022 C C . LYS A 1 133 ? 1.139 8.411 7.172 1.00 79.38 133 LYS A C 1
ATOM 1024 O O . LYS A 1 133 ? 1.247 7.521 8.003 1.00 79.38 133 LYS A O 1
ATOM 1029 N N . SER A 1 134 ? 0.273 8.341 6.175 1.00 89.88 134 SER A N 1
ATOM 1030 C CA . SER A 1 134 ? -0.725 7.295 6.017 1.00 89.88 134 SER A CA 1
ATOM 1031 C C . SER A 1 134 ? -0.987 7.071 4.539 1.00 89.88 134 SER A C 1
ATOM 1033 O O . SER A 1 134 ? -0.493 7.812 3.691 1.00 89.88 134 SER A O 1
ATOM 1035 N N . PHE A 1 135 ? -1.792 6.075 4.225 1.00 93.44 135 PHE A N 1
ATOM 1036 C CA . PHE A 1 135 ? -2.428 5.950 2.928 1.00 93.44 135 PHE A CA 1
ATOM 1037 C C . PHE A 1 135 ? -3.914 5.685 3.127 1.00 93.44 135 PHE A C 1
ATOM 1039 O O . PHE A 1 135 ? -4.348 5.217 4.181 1.00 93.44 135 PHE A O 1
ATOM 1046 N N . VAL A 1 136 ? -4.700 6.052 2.125 1.00 96.50 136 VAL A N 1
ATOM 1047 C CA . VAL A 1 136 ? -6.150 5.890 2.151 1.00 96.50 136 VAL A CA 1
ATOM 1048 C C . VAL A 1 136 ? -6.532 4.886 1.089 1.00 96.50 136 VAL A C 1
ATOM 1050 O O . VAL A 1 136 ? -6.290 5.139 -0.089 1.00 96.50 136 VAL A O 1
ATOM 1053 N N . ILE A 1 137 ? -7.150 3.789 1.512 1.00 97.94 137 ILE A N 1
ATOM 1054 C CA . ILE A 1 137 ? -7.786 2.814 0.637 1.00 97.94 137 ILE A CA 1
ATOM 1055 C C . ILE A 1 137 ? -9.246 3.221 0.438 1.00 97.94 137 ILE A C 1
ATOM 1057 O O . ILE A 1 137 ? -9.941 3.587 1.386 1.00 97.94 137 ILE A O 1
ATOM 1061 N N . ASP A 1 138 ? -9.729 3.152 -0.793 1.00 97.62 138 ASP A N 1
ATOM 1062 C CA . ASP A 1 138 ? -11.129 3.338 -1.146 1.00 97.62 138 ASP A CA 1
ATOM 1063 C C . ASP A 1 138 ? -11.703 2.007 -1.668 1.00 97.62 138 ASP A C 1
ATOM 1065 O O . ASP A 1 138 ? -11.540 1.682 -2.850 1.00 97.62 138 ASP A O 1
ATOM 1069 N N . PRO A 1 139 ? -12.377 1.224 -0.798 1.00 96.75 139 PRO A N 1
ATOM 1070 C CA . PRO A 1 139 ? -12.891 -0.109 -1.123 1.00 96.75 139 PRO A CA 1
ATOM 1071 C C . PRO A 1 139 ? -13.869 -0.141 -2.299 1.00 96.75 139 PRO A C 1
ATOM 1073 O O . PRO A 1 139 ? -14.081 -1.191 -2.895 1.00 96.75 139 PRO A O 1
ATOM 1076 N N . ARG A 1 140 ? -14.459 1.000 -2.679 1.00 96.50 140 ARG A N 1
ATOM 1077 C CA . ARG A 1 140 ? -15.404 1.089 -3.806 1.00 96.50 140 ARG A CA 1
ATOM 1078 C C . ARG A 1 140 ? -14.759 0.768 -5.154 1.00 96.50 140 ARG A C 1
ATOM 1080 O O . ARG A 1 140 ? -15.475 0.481 -6.109 1.00 96.50 140 ARG A O 1
ATOM 1087 N N . TYR A 1 141 ? -13.430 0.825 -5.230 1.00 96.69 141 TYR A N 1
ATOM 1088 C CA . TYR A 1 141 ? -12.654 0.451 -6.412 1.00 96.69 141 TYR A CA 1
ATOM 1089 C C . TYR A 1 141 ? -12.156 -1.001 -6.376 1.00 96.69 141 TYR A C 1
ATOM 1091 O O . TYR A 1 141 ? -11.392 -1.394 -7.253 1.00 96.69 141 TYR A O 1
ATOM 1099 N N . VAL A 1 142 ? -12.585 -1.792 -5.386 1.00 96.00 142 VAL A N 1
ATOM 1100 C CA . VAL A 1 142 ? -12.246 -3.212 -5.250 1.00 96.00 142 VAL A CA 1
ATOM 1101 C C . VAL A 1 142 ? -13.489 -4.047 -5.541 1.00 96.00 142 VAL A C 1
ATOM 1103 O O . VAL A 1 142 ? -14.444 -4.089 -4.766 1.00 96.00 142 VAL A O 1
ATOM 1106 N N . GLY A 1 143 ? -13.500 -4.698 -6.698 1.00 94.56 143 GLY A N 1
ATOM 1107 C CA . GLY A 1 143 ? -14.546 -5.624 -7.108 1.00 94.56 143 GLY A CA 1
ATOM 1108 C C . GLY A 1 143 ? -14.464 -6.973 -6.391 1.00 94.56 143 GLY A C 1
ATOM 1109 O O . GLY A 1 143 ? -13.472 -7.330 -5.754 1.00 94.56 143 GLY A O 1
ATOM 1110 N N . LYS A 1 144 ? -15.525 -7.776 -6.523 1.00 94.88 144 LYS A N 1
ATOM 1111 C CA . LYS A 1 144 ? -15.534 -9.146 -5.990 1.00 94.88 144 LYS A CA 1
ATOM 1112 C C . LYS A 1 144 ? -14.467 -9.988 -6.685 1.00 94.88 144 LYS A C 1
ATOM 1114 O O . LYS A 1 144 ? -14.436 -10.043 -7.907 1.00 94.88 144 LYS A O 1
ATOM 1119 N N . GLY A 1 145 ? -13.654 -10.687 -5.895 1.00 95.75 145 GLY A N 1
ATOM 1120 C CA . GLY A 1 145 ? -12.575 -11.526 -6.415 1.00 95.75 145 GLY A CA 1
ATOM 1121 C C . GLY A 1 145 ? -11.343 -10.747 -6.878 1.00 95.75 145 GLY A C 1
ATOM 1122 O O . GLY A 1 145 ? -10.435 -11.369 -7.410 1.00 95.75 145 GLY A O 1
ATOM 1123 N N . GLN A 1 146 ? -11.290 -9.430 -6.665 1.00 98.00 146 GLN A N 1
ATOM 1124 C CA . GLN A 1 146 ? -10.104 -8.616 -6.923 1.00 98.00 146 GLN A CA 1
ATOM 1125 C C . GLN A 1 146 ? -9.268 -8.468 -5.648 1.00 98.00 146 GLN A C 1
ATOM 1127 O O . GLN A 1 146 ? -9.791 -8.533 -4.533 1.00 98.00 146 GLN A O 1
ATOM 1132 N N . THR A 1 147 ? -7.968 -8.255 -5.821 1.00 98.50 147 THR A N 1
ATOM 1133 C CA . THR A 1 147 ? -7.007 -8.046 -4.734 1.00 98.50 147 THR A CA 1
ATOM 1134 C C . THR A 1 147 ? -6.257 -6.744 -4.955 1.00 98.50 147 THR A C 1
ATOM 1136 O O . THR A 1 147 ? -5.844 -6.439 -6.074 1.00 98.50 147 THR A O 1
ATOM 1139 N N . VAL A 1 148 ? -6.066 -5.971 -3.891 1.00 98.06 148 VAL A N 1
ATOM 1140 C CA . VAL A 1 148 ? -5.252 -4.754 -3.921 1.00 98.06 148 VAL A CA 1
ATOM 1141 C C . VAL A 1 148 ? -3.820 -5.109 -3.537 1.00 98.06 148 VAL A C 1
ATOM 1143 O O . VAL A 1 148 ? -3.538 -5.361 -2.371 1.00 98.06 148 VAL A O 1
ATOM 1146 N N . ALA A 1 149 ? -2.912 -5.121 -4.506 1.00 97.88 149 ALA A N 1
ATOM 1147 C CA . ALA A 1 149 ? -1.483 -5.205 -4.240 1.00 97.88 149 ALA A CA 1
ATOM 1148 C C . ALA A 1 149 ? -0.963 -3.827 -3.807 1.00 97.88 149 ALA A C 1
ATOM 1150 O O . ALA A 1 149 ? -1.115 -2.842 -4.534 1.00 97.88 149 ALA A O 1
ATOM 1151 N N . LEU A 1 150 ? -0.375 -3.763 -2.617 1.00 97.50 150 LEU A N 1
ATOM 1152 C CA . LEU A 1 150 ? 0.205 -2.575 -2.006 1.00 97.50 150 LEU A CA 1
ATOM 1153 C C . LEU A 1 150 ? 1.692 -2.831 -1.763 1.00 97.50 150 LEU A C 1
ATOM 1155 O O . LEU A 1 150 ? 2.084 -3.581 -0.870 1.00 97.50 150 LEU A O 1
ATOM 1159 N N . GLU A 1 151 ? 2.529 -2.185 -2.562 1.00 95.75 151 GLU A N 1
ATOM 1160 C CA . GLU A 1 151 ? 3.978 -2.286 -2.469 1.00 95.75 151 GLU A CA 1
ATOM 1161 C C . GLU A 1 151 ? 4.521 -1.003 -1.836 1.00 95.75 151 GLU A C 1
ATOM 1163 O O . GLU A 1 151 ? 4.338 0.096 -2.367 1.00 95.75 151 GLU A O 1
ATOM 1168 N N . PHE A 1 152 ? 5.184 -1.133 -0.687 1.00 94.38 152 PHE A N 1
ATOM 1169 C CA . PHE A 1 15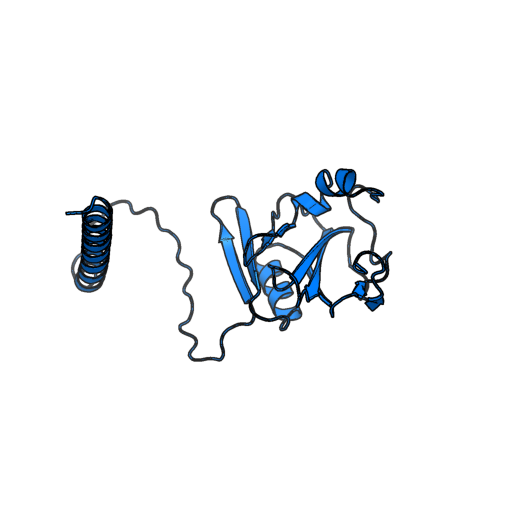2 ? 5.826 -0.014 -0.004 1.00 94.38 152 PHE A CA 1
ATOM 1170 C C . PHE A 1 152 ? 7.335 -0.132 -0.124 1.00 94.38 152 PHE A C 1
ATOM 1172 O O . PHE A 1 152 ? 7.951 -0.976 0.526 1.00 94.38 152 PHE A O 1
ATOM 1179 N N . THR A 1 153 ? 7.941 0.758 -0.899 1.00 93.25 153 THR A N 1
ATOM 1180 C CA . THR A 1 153 ? 9.398 0.842 -1.022 1.00 93.25 153 THR A CA 1
ATOM 1181 C C . THR A 1 153 ? 9.931 1.849 -0.017 1.00 93.25 153 THR A C 1
ATOM 1183 O O . THR A 1 153 ? 9.537 3.016 -0.041 1.00 93.25 153 THR A O 1
ATOM 1186 N N . GLU A 1 154 ? 10.822 1.416 0.877 1.00 91.31 154 GLU A N 1
ATOM 1187 C CA . GLU A 1 154 ? 11.507 2.299 1.826 1.00 91.31 154 GLU A CA 1
ATOM 1188 C C . GLU A 1 154 ? 12.174 3.479 1.092 1.00 91.31 154 GLU A C 1
ATOM 1190 O O . GLU A 1 154 ? 12.888 3.304 0.104 1.00 91.31 154 GLU A O 1
ATOM 1195 N N . ASN A 1 155 ? 11.976 4.694 1.603 1.00 85.81 155 ASN A N 1
ATOM 1196 C CA . ASN A 1 155 ? 12.493 5.926 1.015 1.00 85.81 155 ASN A CA 1
ATOM 1197 C C . ASN A 1 155 ? 13.298 6.729 2.055 1.00 85.81 155 ASN A C 1
ATOM 1199 O O . ASN A 1 155 ? 12.821 7.732 2.584 1.00 85.81 155 ASN A O 1
ATOM 1203 N N . PRO A 1 156 ? 14.535 6.307 2.376 1.00 80.75 156 PRO A N 1
ATOM 1204 C CA . PRO A 1 156 ? 15.324 6.895 3.462 1.00 80.75 156 PRO A CA 1
ATOM 1205 C C . PRO A 1 156 ? 15.769 8.340 3.193 1.00 80.75 156 PRO A C 1
ATOM 1207 O O . PRO A 1 156 ? 16.191 9.028 4.119 1.00 80.75 156 PRO A O 1
ATOM 1210 N N . LYS A 1 157 ? 15.712 8.794 1.935 1.00 80.56 157 LYS A N 1
ATOM 1211 C CA . LYS A 1 157 ? 16.123 10.143 1.514 1.00 80.56 157 LYS A CA 1
ATOM 1212 C C . LYS A 1 157 ? 14.939 11.077 1.239 1.00 80.56 157 LYS A C 1
ATOM 1214 O O . LYS A 1 157 ? 15.154 12.261 0.996 1.00 80.56 157 LYS A O 1
ATOM 1219 N N . GLY A 1 158 ? 13.714 10.554 1.225 1.00 75.31 158 GLY A N 1
ATOM 1220 C CA . GLY A 1 158 ? 12.520 11.308 0.868 1.00 75.31 158 GLY A CA 1
ATOM 1221 C C . GLY A 1 158 ? 11.845 11.993 2.057 1.00 75.31 158 GLY A C 1
ATOM 1222 O O . GLY A 1 158 ? 12.106 11.658 3.212 1.00 75.31 158 GLY A O 1
ATOM 1223 N N . PRO A 1 159 ? 10.918 12.930 1.789 1.00 74.69 159 PRO A N 1
ATOM 1224 C CA . PRO A 1 159 ? 10.090 13.541 2.831 1.00 74.69 159 PRO A CA 1
ATOM 1225 C C . PRO A 1 159 ? 9.115 12.539 3.478 1.00 74.69 159 PRO A C 1
ATOM 1227 O O . PRO A 1 159 ? 8.631 12.776 4.583 1.00 74.69 159 PRO A O 1
ATOM 1230 N N . PHE A 1 160 ? 8.846 11.416 2.805 1.00 81.06 160 PHE A N 1
ATOM 1231 C CA . PHE A 1 160 ? 8.046 10.297 3.295 1.00 81.06 160 PHE A CA 1
ATOM 1232 C C . PHE A 1 160 ? 8.939 9.073 3.485 1.00 81.06 160 PHE A C 1
ATOM 1234 O O . PHE A 1 160 ? 9.829 8.836 2.672 1.00 81.06 160 PHE A O 1
ATOM 1241 N N . LYS A 1 161 ? 8.677 8.276 4.529 1.00 83.44 161 LYS A N 1
ATOM 1242 C CA . LYS A 1 161 ? 9.477 7.081 4.861 1.00 83.44 161 LYS A CA 1
ATOM 1243 C C . LYS A 1 161 ? 9.369 5.958 3.822 1.00 83.44 161 LYS A C 1
ATOM 1245 O O . LYS A 1 161 ? 10.220 5.073 3.812 1.00 83.44 161 LYS A O 1
ATOM 1250 N N . SER A 1 162 ? 8.349 5.988 2.967 1.00 88.44 162 SER A N 1
ATOM 1251 C CA . SER A 1 162 ? 8.168 5.062 1.851 1.00 88.44 162 SER A CA 1
ATOM 1252 C C . SER A 1 162 ? 7.479 5.719 0.664 1.00 88.44 162 SER A C 1
ATOM 1254 O O . SER A 1 162 ? 6.832 6.760 0.785 1.00 88.44 162 SER A O 1
ATOM 1256 N N . GLN A 1 163 ? 7.627 5.080 -0.489 1.00 88.81 163 GLN A N 1
ATOM 1257 C CA . GLN A 1 163 ? 6.788 5.275 -1.661 1.00 88.81 163 GLN A CA 1
ATOM 1258 C C . GLN A 1 163 ? 5.762 4.143 -1.710 1.00 88.81 163 GLN A C 1
ATOM 1260 O O . GLN A 1 163 ? 6.096 3.006 -1.386 1.00 88.81 163 GLN A O 1
ATOM 1265 N N . LEU A 1 164 ? 4.527 4.466 -2.088 1.00 91.75 164 LEU A N 1
ATOM 1266 C CA . LEU A 1 164 ? 3.453 3.497 -2.284 1.00 91.75 164 LEU A CA 1
ATOM 1267 C C . LEU A 1 164 ? 3.247 3.290 -3.783 1.00 91.75 164 LEU A C 1
ATOM 1269 O O . LEU A 1 164 ? 2.947 4.250 -4.493 1.00 91.75 164 LEU A O 1
ATOM 1273 N N . ASN A 1 165 ? 3.331 2.040 -4.224 1.00 92.00 165 ASN A N 1
ATOM 1274 C CA . ASN A 1 165 ? 2.775 1.593 -5.490 1.00 92.00 165 ASN A CA 1
ATOM 1275 C C . ASN A 1 165 ? 1.556 0.712 -5.200 1.00 92.00 165 ASN A C 1
ATOM 1277 O O . ASN A 1 165 ? 1.633 -0.236 -4.423 1.00 92.00 165 ASN A O 1
ATOM 1281 N N . ALA A 1 166 ? 0.420 1.053 -5.797 1.00 95.25 166 ALA A N 1
ATOM 1282 C CA . ALA A 1 166 ? -0.828 0.335 -5.608 1.00 95.25 166 ALA A CA 1
ATOM 1283 C C . ALA A 1 166 ? -1.306 -0.220 -6.941 1.00 95.25 166 ALA A C 1
ATOM 1285 O O . ALA A 1 166 ? -1.216 0.457 -7.963 1.00 95.25 166 ALA A O 1
ATOM 1286 N N . SER A 1 167 ? -1.838 -1.439 -6.931 1.00 96.12 167 SER A N 1
ATOM 1287 C CA . SER A 1 167 ? -2.423 -2.078 -8.104 1.00 96.12 167 SER A CA 1
ATOM 1288 C C . SER A 1 167 ? -3.650 -2.901 -7.729 1.00 96.12 167 SER A C 1
ATOM 1290 O O . SER A 1 167 ? -3.612 -3.666 -6.775 1.00 96.12 167 SER A O 1
ATOM 1292 N N . VAL A 1 168 ? -4.739 -2.785 -8.494 1.00 97.88 168 VAL A N 1
ATOM 1293 C CA . VAL A 1 168 ? -5.862 -3.724 -8.412 1.00 97.88 168 VAL A CA 1
ATOM 1294 C C . VAL A 1 168 ? -5.619 -4.863 -9.397 1.00 97.88 168 VAL A C 1
ATOM 1296 O O . VAL A 1 168 ? -5.421 -4.624 -10.590 1.00 97.88 168 VAL A O 1
ATOM 1299 N N . ILE A 1 169 ? -5.620 -6.090 -8.888 1.00 98.00 169 ILE A N 1
ATOM 1300 C CA . ILE A 1 169 ? -5.348 -7.321 -9.630 1.00 98.00 169 ILE A CA 1
ATOM 1301 C C . ILE A 1 169 ? -6.591 -8.214 -9.607 1.00 98.00 169 ILE A C 1
ATOM 1303 O O . ILE A 1 169 ? -7.257 -8.341 -8.580 1.00 98.00 169 ILE A O 1
ATOM 1307 N N . GLU A 1 170 ? -6.894 -8.849 -10.736 1.00 97.56 170 GLU A N 1
ATOM 1308 C CA . GLU A 1 170 ? -7.904 -9.905 -10.814 1.00 97.56 170 GLU A CA 1
ATOM 1309 C C . GLU A 1 170 ? -7.422 -11.169 -10.087 1.00 97.56 170 GLU A C 1
ATOM 1311 O O . GLU A 1 170 ? -6.362 -11.717 -10.398 1.00 97.56 170 GLU A O 1
ATOM 1316 N N . GLY A 1 171 ? -8.218 -11.672 -9.144 1.00 95.94 171 GLY A N 1
ATOM 1317 C CA . GLY A 1 171 ? -7.907 -12.893 -8.409 1.00 95.94 171 GLY A CA 1
ATOM 1318 C C . GLY A 1 171 ? -6.717 -12.744 -7.463 1.00 95.94 171 GLY A C 1
ATOM 1319 O O . GLY A 1 171 ? -6.554 -11.734 -6.779 1.00 95.94 171 GLY A O 1
ATOM 1320 N N . SER A 1 172 ? -5.909 -13.799 -7.378 1.00 94.62 172 SER A N 1
ATOM 1321 C CA . SER A 1 172 ? -4.748 -13.874 -6.489 1.00 94.62 172 SER A CA 1
ATOM 1322 C C . SER A 1 172 ? -3.517 -13.184 -7.078 1.00 94.62 172 SER A C 1
ATOM 1324 O O . SER A 1 172 ? -3.257 -13.258 -8.278 1.00 94.62 172 SER A O 1
ATOM 1326 N N . VAL A 1 173 ? -2.713 -12.585 -6.201 1.00 97.38 173 VAL A N 1
ATOM 1327 C CA . VAL A 1 173 ? -1.439 -11.946 -6.546 1.00 97.38 173 VAL A CA 1
ATOM 1328 C C . VAL A 1 173 ? -0.310 -12.971 -6.418 1.00 97.38 173 VAL A C 1
ATOM 1330 O O . VAL A 1 173 ? -0.246 -13.727 -5.450 1.00 97.38 173 VAL A O 1
ATOM 1333 N N . LYS A 1 174 ? 0.586 -13.036 -7.406 1.00 97.69 174 LYS A N 1
ATOM 1334 C CA . LYS A 1 174 ? 1.790 -13.873 -7.323 1.00 97.69 174 LYS A CA 1
ATOM 1335 C C . LYS A 1 174 ? 2.784 -13.275 -6.316 1.00 97.69 174 LYS A C 1
ATOM 1337 O O . LYS A 1 174 ? 2.856 -12.046 -6.201 1.00 97.69 174 LYS A O 1
ATOM 1342 N N . PRO A 1 175 ? 3.611 -14.106 -5.656 1.00 96.44 175 PRO A N 1
ATOM 1343 C CA . PRO A 1 175 ? 4.640 -13.621 -4.743 1.00 96.44 175 PRO A CA 1
ATOM 1344 C C . PRO A 1 175 ? 5.557 -12.582 -5.392 1.00 96.44 175 PRO A C 1
ATOM 1346 O O . PRO A 1 175 ? 5.911 -12.699 -6.568 1.00 96.44 175 PRO A O 1
ATOM 1349 N N . CYS A 1 176 ? 5.958 -11.578 -4.618 1.00 97.00 176 CYS A N 1
ATOM 1350 C CA . CYS A 1 176 ? 6.926 -10.593 -5.073 1.00 97.00 176 CYS A CA 1
ATOM 1351 C C . CYS A 1 176 ? 8.318 -11.221 -5.216 1.00 97.00 176 CYS A C 1
ATOM 1353 O O . CYS A 1 176 ? 8.852 -11.802 -4.271 1.00 97.00 176 CYS A O 1
ATOM 1355 N N . VAL A 1 177 ? 8.930 -11.030 -6.383 1.00 97.44 177 VAL A N 1
ATOM 1356 C CA . VAL A 1 177 ? 10.367 -11.232 -6.590 1.00 97.44 177 VAL A CA 1
ATOM 1357 C C . VAL A 1 177 ? 11.005 -9.846 -6.683 1.00 97.44 177 VAL A C 1
ATOM 1359 O O . VAL A 1 177 ? 10.774 -9.160 -7.681 1.00 97.44 177 VAL A O 1
ATOM 1362 N N . PRO A 1 178 ? 11.754 -9.387 -5.664 1.00 96.44 178 PRO A N 1
ATOM 1363 C CA . PRO A 1 178 ? 12.369 -8.068 -5.698 1.00 96.44 178 PRO A CA 1
ATOM 1364 C C . PRO A 1 178 ? 13.416 -7.971 -6.810 1.00 96.44 178 PRO A C 1
ATOM 1366 O O . PRO A 1 178 ? 14.322 -8.799 -6.905 1.00 96.44 178 PRO A O 1
ATOM 1369 N N . VAL A 1 179 ? 13.312 -6.927 -7.623 1.00 96.00 179 VAL A N 1
ATOM 1370 C CA . VAL A 1 179 ? 14.275 -6.557 -8.663 1.00 96.00 179 VAL A CA 1
ATOM 1371 C C . VAL A 1 179 ? 14.691 -5.104 -8.476 1.00 96.00 179 VAL A C 1
ATOM 1373 O O . VAL A 1 179 ? 14.021 -4.331 -7.790 1.00 96.00 179 VAL A O 1
ATOM 1376 N N . HIS A 1 180 ? 15.815 -4.719 -9.071 1.00 93.06 180 HIS A N 1
ATOM 1377 C CA . HIS A 1 180 ? 16.247 -3.328 -9.034 1.00 93.06 180 HIS A CA 1
ATOM 1378 C C . HIS A 1 180 ? 15.249 -2.430 -9.777 1.00 93.06 180 HIS A C 1
ATOM 1380 O O . HIS A 1 180 ? 14.794 -2.781 -10.867 1.00 93.06 180 HIS A O 1
ATOM 1386 N N . ASP A 1 181 ? 14.921 -1.281 -9.187 1.00 85.94 181 ASP A N 1
ATOM 1387 C CA . ASP A 1 181 ? 14.049 -0.282 -9.799 1.00 85.94 181 ASP A CA 1
ATOM 1388 C C . ASP A 1 181 ? 14.888 0.808 -10.489 1.00 85.94 181 ASP A C 1
ATOM 1390 O O . ASP A 1 181 ? 15.454 1.670 -9.806 1.00 85.94 181 ASP A O 1
ATOM 1394 N N . PRO A 1 182 ? 14.975 0.803 -11.833 1.00 75.88 182 PRO A N 1
ATOM 1395 C CA . PRO A 1 182 ? 15.762 1.790 -12.562 1.00 75.88 182 PRO A CA 1
ATOM 1396 C C . PRO A 1 182 ? 15.145 3.194 -12.506 1.00 75.88 182 PRO A C 1
ATOM 1398 O O . PRO A 1 182 ? 15.842 4.165 -12.784 1.00 75.88 182 PRO A O 1
ATOM 1401 N N . THR A 1 183 ? 13.864 3.325 -12.138 1.00 71.38 183 THR A N 1
ATOM 1402 C CA . THR A 1 183 ? 13.163 4.620 -12.092 1.00 71.38 183 THR A CA 1
ATOM 1403 C C . THR A 1 183 ? 13.509 5.449 -10.853 1.00 71.38 183 THR A C 1
ATOM 1405 O O . THR A 1 183 ? 13.224 6.644 -10.813 1.00 71.38 183 THR A O 1
ATOM 1408 N N . GLN A 1 184 ? 14.163 4.839 -9.858 1.00 63.97 184 GLN A N 1
ATOM 1409 C CA . GLN A 1 184 ? 14.602 5.502 -8.624 1.00 63.97 184 GLN A CA 1
ATOM 1410 C C . GLN A 1 184 ? 16.097 5.839 -8.593 1.00 63.97 184 GLN A C 1
ATOM 1412 O O . GLN A 1 184 ? 16.620 6.264 -7.558 1.00 63.97 184 GLN A O 1
ATOM 1417 N N . LEU A 1 185 ? 16.794 5.662 -9.716 1.00 54.66 185 LEU A N 1
ATOM 1418 C CA . LEU A 1 185 ? 18.127 6.216 -9.911 1.00 54.66 185 LEU A CA 1
ATOM 1419 C C . LEU A 1 185 ? 17.961 7.695 -10.286 1.00 54.66 185 LEU A C 1
ATOM 1421 O O . LEU A 1 185 ? 17.360 8.010 -11.310 1.00 54.66 185 LEU A O 1
ATOM 1425 N N . GLY A 1 186 ? 18.406 8.574 -9.385 1.00 49.09 186 GLY A N 1
ATOM 1426 C CA . GLY A 1 186 ? 18.301 10.031 -9.527 1.00 49.09 186 GLY A CA 1
ATOM 1427 C C . GLY A 1 186 ? 19.148 10.620 -10.644 1.00 49.09 186 GLY A C 1
ATOM 1428 O O . GLY A 1 186 ? 20.122 9.959 -11.071 1.00 49.09 186 GLY A O 1
#

pLDDT: mean 82.06, std 18.14, range [40.88, 98.5]

Sequence (186 aa):
MRFEEQLLMDLKTEMTARNERSRRVGRRLLAGAAVAGLAAVAAVAMPLLTGPEPAYAVSENANGTITVELKEFRDADKLEQDLKDVGVNADITYLKPYTKCQDGRGTLVGGEYDTPEEWRQSVHYKVARPGPKSFVIDPRYVGKGQTVALEFTENPKGPFKSQLNASVIEGSVKPCVPVHDPTQLG